Protein AF-A0A0C1ZPU8-F1 (afdb_monomer_lite)

Structure (mmCIF, N/CA/C/O backbone):
data_AF-A0A0C1ZPU8-F1
#
_entry.id   AF-A0A0C1ZPU8-F1
#
loop_
_atom_site.group_PDB
_atom_site.id
_atom_site.type_symbol
_atom_site.label_atom_id
_atom_site.label_alt_id
_atom_site.label_comp_id
_atom_site.label_asym_id
_atom_site.label_entity_id
_atom_site.label_seq_id
_atom_site.pdbx_PDB_ins_code
_atom_site.Cartn_x
_atom_site.Cartn_y
_atom_site.Cartn_z
_atom_site.occupancy
_atom_site.B_iso_or_equiv
_atom_site.auth_seq_id
_atom_site.auth_comp_id
_atom_site.auth_asym_id
_atom_site.auth_atom_id
_atom_site.pdbx_PDB_model_num
ATOM 1 N N . MET A 1 1 ? 29.725 -37.156 -37.853 1.00 44.62 1 MET A N 1
ATOM 2 C CA . MET A 1 1 ? 29.767 -36.742 -36.435 1.00 44.62 1 MET A CA 1
ATOM 3 C C . MET A 1 1 ? 30.181 -35.280 -36.419 1.00 44.62 1 MET A C 1
ATOM 5 O O . MET A 1 1 ? 31.369 -34.995 -36.433 1.00 44.62 1 MET A O 1
ATOM 9 N N . SER A 1 2 ? 29.204 -34.378 -36.545 1.00 50.47 2 SER A N 1
ATOM 10 C CA . SER A 1 2 ? 29.432 -32.929 -36.533 1.00 50.47 2 SER A CA 1
ATOM 11 C C . SER A 1 2 ? 29.390 -32.431 -35.096 1.00 50.47 2 SER A C 1
ATOM 13 O O . SER A 1 2 ? 28.448 -32.740 -34.369 1.00 50.47 2 SER A O 1
ATOM 15 N N . ALA A 1 3 ? 30.429 -31.702 -34.703 1.00 54.06 3 ALA A N 1
ATOM 16 C CA . ALA A 1 3 ? 30.505 -31.011 -33.428 1.00 54.06 3 ALA A CA 1
ATOM 17 C C . ALA A 1 3 ? 29.436 -29.909 -33.382 1.00 54.06 3 ALA A C 1
ATOM 19 O O . ALA A 1 3 ? 29.355 -29.087 -34.292 1.00 54.06 3 ALA A O 1
ATOM 20 N N . LEU A 1 4 ? 28.598 -29.942 -32.347 1.00 58.09 4 LEU A N 1
ATOM 21 C CA . LEU A 1 4 ? 27.653 -28.878 -32.030 1.00 58.09 4 LEU A CA 1
ATOM 22 C C . LEU A 1 4 ? 28.428 -27.702 -31.422 1.00 58.09 4 LEU A C 1
ATOM 24 O O . LEU A 1 4 ? 29.240 -27.887 -30.517 1.00 58.09 4 LEU A O 1
ATOM 28 N N . ASP A 1 5 ? 28.182 -26.518 -31.968 1.00 58.00 5 ASP A N 1
ATOM 29 C CA . ASP A 1 5 ? 28.747 -25.230 -31.571 1.00 58.00 5 ASP A CA 1
ATOM 30 C C . ASP A 1 5 ? 28.213 -24.816 -30.177 1.00 58.00 5 ASP A C 1
ATOM 32 O O . ASP A 1 5 ? 26.994 -24.773 -29.996 1.00 58.00 5 ASP A O 1
ATOM 36 N N . PRO A 1 6 ? 29.064 -24.550 -29.163 1.00 57.34 6 PRO A N 1
ATOM 37 C CA . PRO A 1 6 ? 28.625 -24.260 -27.796 1.00 57.34 6 PRO A CA 1
ATOM 38 C C . PRO A 1 6 ? 28.318 -22.772 -27.545 1.00 57.34 6 PRO A C 1
ATOM 40 O O . PRO A 1 6 ? 28.274 -22.334 -26.396 1.00 57.34 6 PRO A O 1
ATOM 43 N N . SER A 1 7 ? 28.101 -21.969 -28.584 1.00 45.97 7 SER A N 1
ATOM 44 C CA . SER A 1 7 ? 27.822 -20.534 -28.462 1.00 45.97 7 SER A CA 1
ATOM 45 C C . SER A 1 7 ? 26.333 -20.225 -28.228 1.00 45.97 7 SER A C 1
ATOM 47 O O . SER A 1 7 ? 25.719 -19.425 -28.929 1.00 45.97 7 SER A O 1
ATOM 49 N N . TYR A 1 8 ? 25.735 -20.824 -27.192 1.00 51.06 8 TYR A N 1
ATOM 50 C CA . TYR A 1 8 ? 24.439 -20.365 -26.678 1.00 51.06 8 TYR A CA 1
ATOM 51 C C . TYR A 1 8 ? 24.674 -19.113 -25.820 1.00 51.06 8 TYR A C 1
ATOM 53 O O . TYR A 1 8 ? 24.997 -19.188 -24.634 1.00 51.06 8 TYR A O 1
ATOM 61 N N . HIS A 1 9 ? 24.597 -17.944 -26.453 1.00 49.84 9 HIS A N 1
ATOM 62 C CA . HIS A 1 9 ? 24.578 -16.657 -25.765 1.00 49.84 9 HIS A CA 1
ATOM 63 C C . HIS A 1 9 ? 23.200 -16.513 -25.107 1.00 49.84 9 HIS A C 1
ATOM 65 O O . HIS A 1 9 ? 22.205 -16.284 -25.792 1.00 49.84 9 HIS A O 1
ATOM 71 N N . TRP A 1 10 ? 23.118 -16.705 -23.789 1.00 47.91 10 TRP A N 1
ATOM 72 C CA . TRP A 1 10 ? 21.933 -16.283 -23.047 1.00 47.91 10 TRP A CA 1
ATOM 73 C C . TRP A 1 10 ? 21.780 -14.770 -23.245 1.00 47.91 10 TRP A C 1
ATOM 75 O O . TRP A 1 10 ? 22.770 -14.053 -23.059 1.00 47.91 10 TRP A O 1
ATOM 85 N N . PRO A 1 11 ? 20.601 -14.262 -23.652 1.00 45.06 11 PRO A N 1
ATOM 86 C CA . PRO A 1 11 ? 20.366 -12.829 -23.599 1.00 45.06 11 PRO A CA 1
ATOM 87 C C . PRO A 1 11 ? 20.620 -12.367 -22.156 1.00 45.06 11 PRO A C 1
ATOM 89 O O . PRO A 1 11 ? 20.315 -13.121 -21.226 1.00 45.06 11 PRO A O 1
ATOM 92 N N . PRO A 1 12 ? 21.227 -11.185 -21.944 1.00 46.50 12 PRO A N 1
ATOM 93 C CA . PRO A 1 12 ? 21.408 -10.669 -20.598 1.00 46.50 12 PRO A CA 1
ATOM 94 C C . PRO A 1 12 ? 20.033 -10.631 -19.934 1.00 46.50 12 PRO A C 1
ATOM 96 O O . PRO A 1 12 ? 19.110 -10.039 -20.489 1.00 46.50 12 PRO A O 1
ATOM 99 N N . GLU A 1 13 ? 19.891 -11.296 -18.785 1.00 47.56 13 GLU A N 1
ATOM 100 C CA . GLU A 1 13 ? 18.740 -11.103 -17.911 1.00 47.56 13 GLU A CA 1
ATOM 101 C C . GLU A 1 13 ? 18.662 -9.602 -17.636 1.00 47.56 13 GLU A C 1
ATOM 103 O O . GLU A 1 13 ? 19.452 -9.053 -16.862 1.00 47.56 13 GLU A O 1
ATOM 108 N N . THR A 1 14 ? 17.753 -8.910 -18.319 1.00 43.44 14 THR A N 1
ATOM 109 C CA . THR A 1 14 ? 17.373 -7.534 -18.017 1.00 43.44 14 THR A CA 1
ATOM 110 C C . THR A 1 14 ? 16.588 -7.578 -16.720 1.00 43.44 14 THR A C 1
ATOM 112 O O . THR A 1 14 ? 15.369 -7.466 -16.689 1.00 43.44 14 THR A O 1
ATOM 115 N N . ASN A 1 15 ? 17.315 -7.827 -15.636 1.00 47.72 15 ASN A N 1
ATOM 116 C CA . ASN A 1 15 ? 16.839 -7.743 -14.277 1.00 47.72 15 ASN A CA 1
ATOM 117 C C . ASN A 1 15 ? 16.582 -6.254 -14.036 1.00 47.72 15 ASN A C 1
ATOM 119 O O . ASN A 1 15 ? 17.503 -5.503 -13.706 1.00 47.72 15 ASN A O 1
ATOM 123 N N . MET A 1 16 ? 15.354 -5.795 -14.297 1.00 53.81 16 MET A N 1
ATOM 124 C CA . MET A 1 16 ? 14.909 -4.483 -13.844 1.00 53.81 16 MET A CA 1
ATOM 125 C C . MET A 1 16 ? 14.907 -4.528 -12.323 1.00 53.81 16 MET A C 1
ATOM 127 O O . MET A 1 16 ? 13.940 -4.935 -11.681 1.00 53.81 16 MET A O 1
ATOM 131 N N . SER A 1 17 ? 16.055 -4.181 -11.746 1.00 67.62 17 SER A N 1
ATOM 132 C CA . SER A 1 17 ? 16.283 -4.239 -10.317 1.00 67.62 17 SER A CA 1
ATOM 133 C C . SER A 1 17 ? 15.497 -3.097 -9.672 1.00 67.62 17 SER A C 1
ATOM 135 O O . SER A 1 17 ? 15.953 -1.962 -9.526 1.00 67.62 17 SER A O 1
ATOM 137 N N . GLN A 1 18 ? 14.235 -3.381 -9.352 1.00 83.75 18 GLN A N 1
ATOM 138 C CA . GLN A 1 18 ? 13.364 -2.420 -8.695 1.00 83.75 18 GLN A CA 1
ATOM 139 C C . GLN A 1 18 ? 13.998 -2.033 -7.359 1.00 83.75 18 GLN A C 1
ATOM 141 O O . GLN A 1 18 ? 14.361 -2.892 -6.547 1.00 83.75 18 GLN A O 1
ATOM 146 N N . ARG A 1 19 ? 14.185 -0.728 -7.141 1.00 91.06 19 ARG A N 1
ATOM 147 C CA . ARG A 1 19 ? 14.832 -0.216 -5.929 1.00 91.06 19 ARG A CA 1
ATOM 148 C C . ARG A 1 19 ? 13.892 -0.355 -4.736 1.00 91.06 19 ARG A C 1
ATOM 150 O O . ARG A 1 19 ? 12.692 -0.135 -4.812 1.00 91.06 19 ARG A O 1
ATOM 157 N N . CYS A 1 20 ? 14.462 -0.693 -3.589 1.00 92.94 20 CYS A N 1
ATOM 158 C CA . CYS A 1 20 ? 13.758 -0.849 -2.328 1.00 92.94 20 CYS A CA 1
ATOM 159 C C . CYS A 1 20 ? 13.087 0.478 -1.914 1.00 92.94 20 CYS A C 1
ATOM 161 O O . CYS A 1 20 ? 13.803 1.471 -1.735 1.00 92.94 20 CYS A O 1
ATOM 163 N N . PRO A 1 21 ? 11.768 0.491 -1.634 1.00 91.06 21 PRO A N 1
ATOM 164 C CA . PRO A 1 21 ? 11.017 1.718 -1.334 1.00 91.06 21 PRO A CA 1
ATOM 165 C C . PRO A 1 21 ? 11.396 2.381 -0.006 1.00 91.06 21 PRO A C 1
ATOM 167 O O . PRO A 1 21 ? 11.057 3.538 0.244 1.00 91.06 21 PRO A O 1
ATOM 170 N N . TYR A 1 22 ? 12.112 1.654 0.853 1.00 93.62 22 TYR A N 1
ATOM 171 C CA . TYR A 1 22 ? 12.500 2.127 2.178 1.00 93.62 22 TYR A CA 1
ATOM 172 C C . TYR A 1 22 ? 13.884 2.772 2.228 1.00 93.62 22 TYR A C 1
ATOM 174 O O . TYR A 1 22 ? 14.097 3.677 3.029 1.00 93.62 22 TYR A O 1
ATOM 182 N N . CYS A 1 23 ? 14.855 2.240 1.477 1.00 94.44 23 CYS A N 1
ATOM 183 C CA . CYS A 1 23 ? 16.237 2.729 1.531 1.00 94.44 23 CYS A CA 1
ATOM 184 C C . CYS A 1 23 ? 16.745 3.303 0.221 1.00 94.44 23 CYS A C 1
ATOM 186 O O . CYS A 1 23 ? 17.785 3.938 0.256 1.00 94.44 23 CYS A O 1
ATOM 188 N N . HIS A 1 24 ? 16.088 3.037 -0.909 1.00 91.75 24 HIS A N 1
ATOM 189 C CA . HIS A 1 24 ? 16.489 3.488 -2.247 1.00 91.75 24 HIS A CA 1
ATOM 190 C C . HIS A 1 24 ? 17.871 2.986 -2.741 1.00 91.75 24 HIS A C 1
ATOM 192 O O . HIS A 1 24 ? 18.156 3.073 -3.926 1.00 91.75 24 HIS A O 1
ATOM 198 N N . ASP A 1 25 ? 18.681 2.367 -1.873 1.00 92.94 25 ASP A N 1
ATOM 199 C CA . ASP A 1 25 ? 20.049 1.914 -2.183 1.00 92.94 25 ASP A CA 1
ATOM 200 C C . ASP A 1 25 ? 20.173 0.471 -2.701 1.00 92.94 25 ASP A C 1
ATOM 202 O O . ASP A 1 25 ? 21.190 0.093 -3.278 1.00 92.94 25 ASP A O 1
ATOM 206 N N . ARG A 1 26 ? 19.197 -0.388 -2.399 1.00 93.44 26 ARG A N 1
ATOM 207 C CA . ARG A 1 26 ? 19.245 -1.837 -2.665 1.00 93.44 26 ARG A CA 1
ATOM 208 C C . ARG A 1 26 ? 18.043 -2.261 -3.466 1.00 93.44 26 ARG A C 1
ATOM 210 O O . ARG A 1 26 ? 17.016 -1.600 -3.375 1.00 93.44 26 ARG A O 1
ATOM 217 N N . ASP A 1 27 ? 18.142 -3.391 -4.137 1.00 93.56 27 ASP A N 1
ATOM 218 C CA . ASP A 1 27 ? 17.019 -3.942 -4.881 1.00 93.56 27 ASP A CA 1
ATOM 219 C C . ASP A 1 27 ? 16.008 -4.614 -3.940 1.00 93.56 27 ASP A C 1
ATOM 221 O O . ASP A 1 27 ? 16.286 -4.893 -2.762 1.00 93.56 27 ASP A O 1
ATOM 225 N N . ILE A 1 28 ? 14.792 -4.805 -4.435 1.00 92.69 28 ILE A N 1
ATOM 226 C CA . ILE A 1 28 ? 13.748 -5.544 -3.733 1.00 92.69 28 ILE A CA 1
ATOM 227 C C . ILE A 1 28 ? 14.120 -7.024 -3.753 1.00 92.69 28 ILE A C 1
ATOM 229 O O . ILE A 1 28 ? 14.297 -7.623 -4.804 1.00 92.69 28 ILE A O 1
ATOM 233 N N . GLU A 1 29 ? 14.233 -7.620 -2.569 1.00 95.12 29 GLU A N 1
ATOM 234 C CA . GLU A 1 29 ? 14.687 -9.008 -2.420 1.00 95.12 29 GLU A CA 1
ATOM 235 C C . GLU A 1 29 ? 13.586 -9.916 -1.868 1.00 95.12 29 GLU A C 1
ATOM 237 O O . GLU A 1 29 ? 13.707 -11.140 -1.908 1.00 95.12 29 GLU A O 1
ATOM 242 N N . THR A 1 30 ? 12.571 -9.347 -1.217 1.00 96.06 30 THR A N 1
ATOM 243 C CA . THR A 1 30 ? 11.621 -10.127 -0.427 1.00 96.06 30 THR A CA 1
ATOM 244 C C . THR A 1 30 ? 10.298 -9.409 -0.226 1.00 96.06 30 THR A C 1
ATOM 246 O O . THR A 1 30 ? 10.221 -8.176 -0.204 1.00 96.06 30 THR A O 1
ATOM 249 N N . VAL A 1 31 ? 9.276 -10.225 0.005 1.00 95.50 31 VAL A N 1
ATOM 250 C CA . VAL A 1 31 ? 7.959 -9.820 0.470 1.00 95.50 31 VAL A CA 1
ATOM 251 C C . VAL A 1 31 ? 7.656 -10.555 1.772 1.00 95.50 31 VAL A C 1
ATOM 253 O O . VAL A 1 31 ? 7.955 -11.741 1.938 1.00 95.50 31 VAL A O 1
ATOM 256 N N . ALA A 1 32 ? 7.063 -9.855 2.732 1.00 95.56 32 ALA A N 1
ATOM 257 C CA . ALA A 1 32 ? 6.636 -10.460 3.983 1.00 95.56 32 ALA A CA 1
ATOM 258 C C . ALA A 1 32 ? 5.284 -9.915 4.423 1.00 95.56 32 ALA A C 1
ATOM 260 O O . ALA A 1 32 ? 5.105 -8.707 4.532 1.00 95.56 32 ALA A O 1
ATOM 261 N N . THR A 1 33 ? 4.370 -10.823 4.750 1.00 94.06 33 THR A N 1
ATOM 262 C CA . THR A 1 33 ? 3.072 -10.492 5.337 1.00 94.06 33 THR A CA 1
ATOM 263 C C . THR A 1 33 ? 3.106 -10.770 6.833 1.00 94.06 33 THR A C 1
ATOM 265 O O . THR A 1 33 ? 3.535 -11.846 7.254 1.00 94.06 33 THR A O 1
ATOM 268 N N . ILE A 1 34 ? 2.672 -9.804 7.639 1.00 93.88 34 ILE A N 1
ATOM 269 C CA . ILE A 1 34 ? 2.591 -9.917 9.096 1.00 93.88 34 ILE A CA 1
ATOM 270 C C . ILE A 1 34 ? 1.150 -9.649 9.538 1.00 93.88 34 ILE A C 1
ATOM 272 O O . ILE A 1 34 ? 0.611 -8.590 9.211 1.00 93.88 34 ILE A O 1
ATOM 276 N N . PRO A 1 35 ? 0.514 -10.573 10.277 1.00 92.94 35 PRO A N 1
ATOM 277 C CA . PRO A 1 35 ? -0.774 -10.307 10.896 1.00 92.94 35 PRO A CA 1
ATOM 278 C C . PRO A 1 35 ? -0.613 -9.349 12.081 1.00 92.94 35 PRO A C 1
ATOM 280 O O . PRO A 1 35 ? 0.395 -9.389 12.791 1.00 92.94 35 PRO A O 1
ATOM 283 N N . TYR A 1 36 ? -1.621 -8.518 12.318 1.00 90.06 36 TYR A N 1
ATOM 284 C CA . TYR A 1 36 ? -1.688 -7.636 13.477 1.00 90.06 36 TYR A CA 1
ATOM 285 C C . TYR A 1 36 ? -3.085 -7.641 14.101 1.00 90.06 36 TYR A C 1
ATOM 287 O O . TYR A 1 36 ? -4.096 -7.855 13.427 1.00 90.06 36 TYR A O 1
ATOM 295 N N . VAL A 1 37 ? -3.133 -7.348 15.401 1.00 88.81 37 VAL A N 1
ATOM 296 C CA . VAL A 1 37 ? -4.367 -7.018 16.118 1.00 88.81 37 VAL A CA 1
ATOM 297 C C . VAL A 1 37 ? -4.185 -5.659 16.772 1.00 88.81 37 VAL A C 1
ATOM 299 O O . VAL A 1 37 ? -3.203 -5.414 17.469 1.00 88.81 37 VAL A O 1
ATOM 302 N N . ARG A 1 38 ? -5.153 -4.769 16.574 1.00 85.31 38 ARG A N 1
ATOM 303 C CA . ARG A 1 38 ? -5.214 -3.478 17.262 1.00 85.31 38 ARG A CA 1
ATOM 304 C C . ARG A 1 38 ? -6.491 -3.427 18.089 1.00 85.31 38 ARG A C 1
ATOM 306 O O . ARG A 1 38 ? -7.574 -3.186 17.564 1.00 85.31 38 ARG A O 1
ATOM 313 N N . GLY A 1 39 ? -6.369 -3.694 19.388 1.00 75.25 39 GLY A N 1
ATOM 314 C CA . GLY A 1 39 ? -7.460 -3.525 20.345 1.00 75.25 39 GLY A CA 1
ATOM 315 C C . GLY A 1 39 ? -7.682 -2.055 20.711 1.00 75.25 39 GLY A C 1
ATOM 316 O O . GLY A 1 39 ? -6.777 -1.385 21.207 1.00 75.25 39 GLY A O 1
ATOM 317 N N . ARG A 1 40 ? -8.906 -1.574 20.508 1.00 76.94 40 ARG A N 1
ATOM 318 C CA . ARG A 1 40 ? -9.500 -0.409 21.178 1.00 76.94 40 ARG A CA 1
ATOM 319 C C . ARG A 1 40 ? -10.353 -0.919 22.353 1.00 76.94 40 ARG A C 1
ATOM 321 O O . ARG A 1 40 ? -10.693 -2.096 22.409 1.00 76.94 40 ARG A O 1
ATOM 328 N N . VAL A 1 41 ? -10.714 -0.048 23.296 1.00 72.81 41 VAL A N 1
ATOM 329 C CA . VAL A 1 41 ? -11.416 -0.433 24.546 1.00 72.81 41 VAL A CA 1
ATOM 330 C C . VAL A 1 41 ? -12.707 -1.239 24.299 1.00 72.81 41 VAL A C 1
ATOM 332 O O . VAL A 1 41 ? -13.049 -2.106 25.095 1.00 72.81 41 VAL A O 1
ATOM 335 N N . VAL A 1 42 ? -13.406 -0.990 23.184 1.00 75.50 42 VAL A N 1
ATOM 336 C CA . VAL A 1 42 ? -14.712 -1.612 22.864 1.00 75.50 42 VAL A CA 1
ATOM 337 C C . VAL A 1 42 ? -14.681 -2.462 21.583 1.00 75.50 42 VAL A C 1
ATOM 339 O O . VAL A 1 42 ? -15.572 -3.270 21.348 1.00 75.50 42 VAL A O 1
ATOM 342 N N . ALA A 1 43 ? -13.646 -2.329 20.754 1.00 81.88 43 ALA A N 1
ATOM 343 C CA . ALA A 1 43 ? -13.555 -2.992 19.455 1.00 81.88 43 ALA A CA 1
ATOM 344 C C . ALA A 1 43 ? -12.122 -3.443 19.186 1.00 81.88 43 ALA A C 1
ATOM 346 O O . ALA A 1 43 ? -11.179 -2.878 19.725 1.00 81.88 43 ALA A O 1
ATOM 347 N N . HIS A 1 44 ? -11.932 -4.439 18.332 1.00 83.62 44 HIS A N 1
ATOM 348 C CA . HIS A 1 44 ? -10.604 -4.839 17.883 1.00 83.62 44 HIS A CA 1
ATOM 349 C C . HIS A 1 44 ? -10.595 -4.933 16.364 1.00 83.62 44 HIS A C 1
ATOM 351 O O . HIS A 1 44 ? -11.586 -5.341 15.763 1.00 83.62 44 HIS A O 1
ATOM 357 N N . THR A 1 45 ? -9.471 -4.564 15.761 1.00 84.44 45 THR A N 1
ATOM 358 C CA . THR A 1 45 ? -9.241 -4.731 14.326 1.00 84.44 45 THR A CA 1
ATOM 359 C C . THR A 1 45 ? -8.213 -5.833 14.134 1.00 84.44 45 THR A C 1
ATOM 361 O O . THR A 1 45 ? -7.125 -5.764 14.711 1.00 84.44 45 THR A O 1
ATOM 364 N N . LEU A 1 46 ? -8.565 -6.848 13.346 1.00 88.69 46 LEU A N 1
ATOM 365 C CA . LEU A 1 46 ? -7.646 -7.873 12.859 1.00 88.69 46 LEU A CA 1
ATOM 366 C C . LEU A 1 46 ? -7.265 -7.521 11.429 1.00 88.69 46 LEU A C 1
ATOM 368 O O . LEU A 1 46 ? -8.145 -7.278 10.608 1.00 88.69 46 LEU A O 1
ATOM 372 N N . GLY A 1 47 ? -5.973 -7.516 11.129 1.00 88.31 47 GLY A N 1
ATOM 373 C CA . GLY A 1 47 ? -5.499 -7.196 9.792 1.00 88.31 47 GLY A CA 1
ATOM 374 C C . GLY A 1 47 ? -4.209 -7.913 9.447 1.00 88.31 47 GLY A C 1
ATOM 375 O O . GLY A 1 47 ? -3.606 -8.612 10.265 1.00 88.31 47 GLY A O 1
ATOM 376 N N . VAL A 1 48 ? -3.797 -7.743 8.200 1.00 91.06 48 VAL A N 1
ATOM 377 C CA . VAL A 1 48 ? -2.504 -8.194 7.697 1.00 91.06 48 VAL A CA 1
ATOM 378 C C . VAL A 1 48 ? -1.834 -7.026 7.004 1.00 91.06 48 VAL A C 1
ATOM 380 O O . VAL A 1 48 ? -2.492 -6.239 6.334 1.00 91.06 48 VAL A O 1
ATOM 383 N N . ARG A 1 49 ? -0.523 -6.906 7.183 1.00 90.25 49 ARG A N 1
ATOM 384 C CA . ARG A 1 49 ? 0.284 -5.900 6.504 1.00 90.25 49 ARG A CA 1
ATOM 385 C C . ARG A 1 49 ? 1.352 -6.588 5.679 1.00 90.25 49 ARG A C 1
ATOM 387 O O . ARG A 1 49 ? 2.105 -7.406 6.215 1.00 90.25 49 ARG A O 1
ATOM 394 N N . 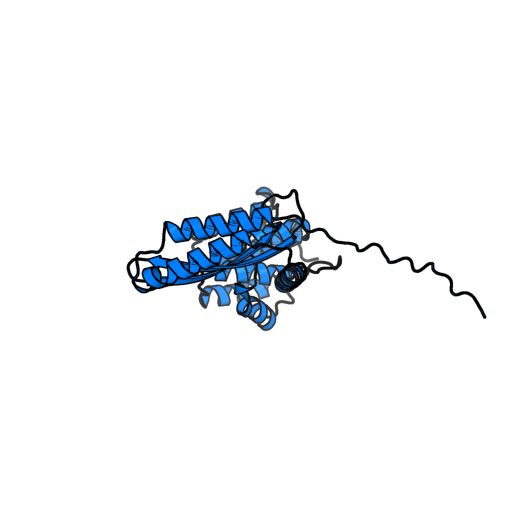LYS A 1 50 ? 1.406 -6.268 4.391 1.00 92.94 50 LYS A N 1
ATOM 395 C CA . LYS A 1 50 ? 2.402 -6.786 3.456 1.00 92.94 50 LYS A CA 1
ATOM 396 C C . LYS A 1 50 ? 3.494 -5.739 3.261 1.00 92.94 50 LYS A C 1
ATOM 398 O O . LYS A 1 50 ? 3.211 -4.572 3.032 1.00 92.94 50 LYS A O 1
ATOM 403 N N . PHE A 1 51 ? 4.742 -6.165 3.395 1.00 94.06 51 PHE A N 1
ATOM 404 C CA . PHE A 1 51 ? 5.932 -5.343 3.204 1.00 94.06 51 PHE A CA 1
ATOM 405 C C . PHE A 1 51 ? 6.714 -5.872 2.008 1.00 94.06 51 PHE A C 1
ATOM 407 O O . PHE A 1 51 ? 6.892 -7.087 1.891 1.00 94.06 51 PHE A O 1
ATOM 414 N N . MET A 1 52 ? 7.235 -4.977 1.173 1.00 94.75 52 MET A N 1
ATOM 415 C CA . MET A 1 52 ? 8.045 -5.319 0.003 1.00 94.75 52 MET A CA 1
ATOM 416 C C . MET A 1 52 ? 9.308 -4.456 -0.025 1.00 94.75 52 MET A C 1
ATOM 418 O O . MET A 1 52 ? 9.237 -3.233 0.033 1.00 94.75 52 MET A O 1
ATOM 422 N N . GLY A 1 53 ? 10.485 -5.078 -0.092 1.00 95.06 53 GLY A N 1
ATOM 423 C CA . GLY A 1 53 ? 11.750 -4.343 -0.142 1.00 95.06 53 GLY A CA 1
ATOM 424 C C . GLY A 1 53 ? 12.982 -5.227 0.012 1.00 95.06 53 GLY A C 1
ATOM 425 O O . GLY A 1 53 ? 12.922 -6.450 -0.104 1.00 95.06 53 GLY A O 1
ATOM 426 N N . CYS A 1 54 ? 14.131 -4.618 0.305 1.00 96.69 54 CYS A N 1
ATOM 427 C CA . CYS A 1 54 ? 15.331 -5.378 0.652 1.00 96.69 54 CYS A CA 1
ATOM 428 C C . CYS A 1 54 ? 15.168 -6.039 2.032 1.00 96.69 54 CYS A C 1
ATOM 430 O O . CYS A 1 54 ? 14.482 -5.510 2.919 1.00 96.69 54 CYS A O 1
ATOM 432 N N . ARG A 1 55 ? 15.856 -7.164 2.276 1.00 97.25 55 ARG A N 1
ATOM 433 C CA . ARG A 1 55 ? 15.691 -7.941 3.524 1.00 97.25 55 ARG A CA 1
ATOM 434 C C . ARG A 1 55 ? 15.904 -7.120 4.796 1.00 97.25 55 ARG A C 1
ATOM 436 O O . ARG A 1 55 ? 15.200 -7.318 5.784 1.00 97.25 55 ARG A O 1
ATOM 443 N N . ARG A 1 56 ? 16.868 -6.190 4.790 1.00 97.75 56 ARG A N 1
ATOM 444 C CA . ARG A 1 56 ? 17.172 -5.339 5.955 1.00 97.75 56 ARG A CA 1
ATOM 445 C C . ARG A 1 56 ? 16.014 -4.398 6.282 1.00 97.75 56 ARG A C 1
ATOM 447 O O . ARG A 1 56 ? 15.674 -4.251 7.456 1.00 97.75 56 ARG A O 1
ATOM 454 N N . CYS A 1 57 ? 15.434 -3.762 5.268 1.00 97.50 57 CYS A N 1
ATOM 455 C CA . CYS A 1 57 ? 14.346 -2.812 5.462 1.00 97.50 57 CYS A CA 1
ATOM 456 C C . CYS A 1 57 ? 13.042 -3.517 5.817 1.00 97.50 57 CYS A C 1
ATOM 458 O O . CYS A 1 57 ? 12.408 -3.113 6.786 1.00 97.50 57 CYS A O 1
ATOM 460 N N . VAL A 1 58 ? 12.717 -4.624 5.143 1.00 96.62 58 VAL A N 1
ATOM 461 C CA . VAL A 1 58 ? 11.546 -5.445 5.488 1.00 96.62 58 VAL A CA 1
ATOM 462 C C . VAL A 1 58 ? 11.653 -5.955 6.925 1.00 96.62 58 VAL A C 1
ATOM 464 O O . VAL A 1 58 ? 10.727 -5.774 7.706 1.00 96.62 58 VAL A O 1
ATOM 467 N N . ARG A 1 59 ? 12.815 -6.472 7.351 1.00 97.81 59 ARG A N 1
ATOM 468 C CA . ARG A 1 59 ? 13.047 -6.845 8.759 1.00 97.81 59 ARG A CA 1
ATOM 469 C C . ARG A 1 59 ? 12.798 -5.680 9.723 1.00 97.81 59 ARG A C 1
ATOM 471 O O . ARG A 1 59 ? 12.165 -5.867 10.759 1.00 97.81 59 ARG A O 1
ATOM 478 N N . ARG A 1 60 ? 13.303 -4.483 9.407 1.00 97.31 60 ARG A N 1
ATOM 479 C CA . ARG A 1 60 ? 13.110 -3.288 10.245 1.00 97.31 60 ARG A CA 1
ATOM 480 C C . ARG A 1 60 ? 11.637 -2.874 10.307 1.00 97.31 60 ARG A C 1
ATOM 482 O O . ARG A 1 60 ? 11.175 -2.515 11.385 1.00 97.31 60 ARG A O 1
ATOM 489 N N . ALA A 1 61 ? 10.919 -2.945 9.189 1.00 95.31 61 ALA A N 1
ATOM 490 C CA . ALA A 1 61 ? 9.491 -2.652 9.113 1.00 95.31 61 ALA A CA 1
ATOM 491 C C . ALA A 1 61 ? 8.667 -3.647 9.946 1.00 95.31 61 ALA A C 1
ATOM 493 O O . ALA A 1 61 ? 7.857 -3.223 10.767 1.00 95.31 61 ALA A O 1
ATOM 494 N N . ILE A 1 62 ? 8.967 -4.948 9.844 1.00 96.19 62 ILE A N 1
ATOM 495 C CA . ILE A 1 62 ? 8.352 -5.991 10.677 1.00 96.19 62 ILE A CA 1
ATOM 496 C C . ILE A 1 62 ? 8.565 -5.686 12.163 1.00 96.19 62 ILE A C 1
ATOM 498 O O . ILE A 1 62 ? 7.602 -5.655 12.924 1.00 96.19 62 ILE A O 1
ATOM 502 N N . TYR A 1 63 ? 9.800 -5.408 12.595 1.00 97.25 63 TYR A N 1
ATOM 503 C CA . TYR A 1 63 ? 10.059 -5.100 14.005 1.00 97.25 63 TYR A CA 1
ATOM 504 C C . TYR A 1 63 ? 9.415 -3.795 14.472 1.00 97.25 63 TYR A C 1
ATOM 506 O O . TYR A 1 63 ? 9.031 -3.700 15.636 1.00 97.25 63 TYR A O 1
ATOM 514 N N . LYS A 1 64 ? 9.258 -2.805 13.585 1.00 95.44 64 LYS A N 1
ATOM 515 C CA . LYS A 1 64 ? 8.495 -1.592 13.889 1.00 95.44 64 LYS A CA 1
ATOM 516 C C . LYS A 1 64 ? 7.033 -1.940 14.175 1.00 95.44 64 LYS A C 1
ATOM 518 O O . LYS A 1 64 ? 6.512 -1.496 15.191 1.00 95.44 64 LYS A O 1
ATOM 523 N N . GLU A 1 65 ? 6.402 -2.768 13.345 1.00 93.75 65 GLU A N 1
ATOM 524 C CA . GLU A 1 65 ? 5.003 -3.176 13.541 1.00 93.75 65 GLU A CA 1
ATOM 525 C C . GLU A 1 65 ? 4.822 -4.054 14.790 1.00 93.75 65 GLU A C 1
ATOM 527 O O . GLU A 1 65 ? 3.882 -3.857 15.560 1.00 93.75 65 GLU A O 1
ATOM 532 N N . VAL A 1 66 ? 5.762 -4.969 15.049 1.00 94.25 66 VAL A N 1
ATOM 533 C CA . VAL A 1 66 ? 5.808 -5.767 16.287 1.00 94.25 66 VAL A CA 1
ATOM 534 C C . VAL A 1 66 ? 5.948 -4.857 17.507 1.00 94.25 66 VAL A C 1
ATOM 536 O O . VAL A 1 66 ? 5.237 -5.044 18.491 1.00 94.25 66 VAL A O 1
ATOM 539 N N . GLY A 1 67 ? 6.825 -3.852 17.446 1.00 94.12 67 GLY A N 1
ATOM 540 C CA . GLY A 1 67 ? 6.992 -2.859 18.505 1.00 94.12 67 GLY A CA 1
ATOM 541 C C . GLY A 1 67 ? 5.717 -2.053 18.751 1.00 94.12 67 GLY A C 1
ATOM 542 O O . GLY A 1 67 ? 5.287 -1.938 19.896 1.00 94.12 67 GLY A O 1
ATOM 543 N N . VAL A 1 68 ? 5.061 -1.570 17.689 1.00 91.62 68 VAL A N 1
ATOM 544 C CA . VAL A 1 68 ? 3.771 -0.864 17.788 1.00 91.62 68 VAL A CA 1
ATOM 545 C C . VAL A 1 68 ? 2.709 -1.759 18.426 1.00 91.62 68 VAL A C 1
ATOM 547 O O . VAL A 1 68 ? 2.074 -1.337 19.386 1.00 91.62 68 VAL A O 1
ATOM 550 N N . SER A 1 69 ? 2.573 -3.005 17.969 1.00 90.06 69 SER A N 1
ATOM 551 C CA . SER A 1 69 ? 1.610 -3.979 18.513 1.00 90.06 69 SER A CA 1
ATOM 552 C C . SER A 1 69 ? 1.917 -4.378 19.962 1.00 90.06 69 SER A C 1
ATOM 554 O O . SER A 1 69 ? 1.026 -4.757 20.719 1.00 90.06 69 SER A O 1
ATOM 556 N N . SER A 1 70 ? 3.186 -4.289 20.372 1.00 90.62 70 SER A N 1
ATOM 557 C CA . SER A 1 70 ? 3.607 -4.554 21.751 1.00 90.62 70 SER A CA 1
ATOM 558 C C . SER A 1 70 ? 3.256 -3.404 22.692 1.00 90.62 70 SER A C 1
ATOM 560 O O . SER A 1 70 ? 3.031 -3.644 23.874 1.00 90.62 70 SER A O 1
ATOM 562 N N . LEU A 1 71 ? 3.186 -2.169 22.189 1.00 90.38 71 LEU A N 1
ATOM 563 C CA . LEU A 1 71 ? 2.843 -0.981 22.977 1.00 90.38 71 LEU A CA 1
ATOM 564 C C . LEU A 1 71 ? 1.340 -0.688 22.965 1.00 90.38 71 LEU A C 1
ATOM 566 O O . LEU A 1 71 ? 0.773 -0.283 23.977 1.00 90.38 71 LEU A O 1
ATOM 570 N N . ILE A 1 72 ? 0.696 -0.881 21.816 1.00 83.38 72 ILE A N 1
ATOM 571 C CA . ILE A 1 72 ? -0.680 -0.473 21.542 1.00 83.38 72 ILE A CA 1
ATOM 572 C C . ILE A 1 72 ? -1.474 -1.709 21.127 1.00 83.38 72 ILE A C 1
ATOM 574 O O . ILE A 1 72 ? -1.019 -2.509 20.318 1.00 83.38 72 ILE A O 1
ATOM 578 N N . GLY A 1 73 ? -2.693 -1.843 21.651 1.00 77.00 73 GLY A N 1
ATOM 579 C CA . GLY A 1 73 ? -3.635 -2.866 21.198 1.00 77.00 73 GLY A CA 1
ATOM 580 C C . GLY A 1 73 ? -4.069 -3.870 22.258 1.00 77.00 73 GLY A C 1
ATOM 581 O O . GLY A 1 73 ? -4.870 -4.732 21.942 1.00 77.00 73 GLY A O 1
ATOM 582 N N . TRP A 1 74 ? -3.615 -3.754 23.505 1.00 88.81 74 TRP A N 1
ATOM 583 C CA . TRP A 1 74 ? -3.949 -4.693 24.588 1.00 88.81 74 TRP A CA 1
ATOM 584 C C . TRP A 1 74 ? -5.316 -4.454 25.246 1.00 88.81 74 TRP A C 1
ATOM 586 O O . TRP A 1 74 ? -5.712 -5.192 26.140 1.00 88.81 74 TRP A O 1
ATOM 596 N N . PHE A 1 75 ? -6.051 -3.424 24.827 1.00 87.44 75 PHE A N 1
ATOM 597 C CA . PHE A 1 75 ? -7.241 -2.932 25.532 1.00 87.44 75 PHE A CA 1
ATOM 598 C C . PHE A 1 75 ? -8.520 -3.763 25.317 1.00 87.44 75 PHE A C 1
ATOM 600 O O . PHE A 1 75 ? -9.597 -3.332 25.712 1.00 87.44 75 PHE A O 1
ATOM 607 N N . SER A 1 76 ? -8.423 -4.945 24.706 1.00 87.94 76 SER A N 1
ATOM 608 C CA . SER A 1 76 ? -9.546 -5.858 24.466 1.00 87.94 76 SER A CA 1
ATOM 609 C C . SER A 1 76 ? -9.175 -7.277 24.895 1.00 87.94 76 SER A C 1
ATOM 611 O O . SER A 1 76 ? -8.044 -7.705 24.668 1.00 87.94 76 SER A O 1
ATOM 613 N N . VAL A 1 77 ? -10.129 -8.031 25.457 1.00 88.12 77 VAL A N 1
ATOM 614 C CA . VAL A 1 77 ? -9.925 -9.429 25.894 1.00 88.12 77 VAL A CA 1
ATOM 615 C C . VAL A 1 77 ? -9.369 -10.290 24.758 1.00 88.12 77 VAL A C 1
ATOM 617 O O . VAL A 1 77 ? -8.395 -11.015 24.950 1.00 88.12 77 VAL A O 1
ATOM 620 N N . THR A 1 78 ? -9.930 -10.157 23.553 1.00 87.62 78 THR A N 1
ATOM 621 C CA . THR A 1 78 ? -9.450 -10.873 22.363 1.00 87.62 78 THR A CA 1
ATOM 622 C C . THR A 1 78 ? -8.002 -10.511 22.042 1.00 87.62 78 THR A C 1
ATOM 624 O O . THR A 1 78 ? -7.190 -11.384 21.746 1.00 87.62 78 THR A O 1
ATOM 627 N N . ALA A 1 79 ? -7.648 -9.230 22.142 1.00 89.00 79 ALA A N 1
ATOM 628 C CA . ALA A 1 79 ? -6.302 -8.771 21.832 1.00 89.00 79 ALA A CA 1
ATOM 629 C C . ALA A 1 79 ? -5.269 -9.207 22.883 1.00 89.00 79 ALA A C 1
ATOM 631 O O . ALA A 1 79 ? -4.154 -9.547 22.512 1.00 89.00 79 ALA A O 1
ATOM 632 N N . VAL A 1 80 ? -5.636 -9.309 24.166 1.00 90.81 80 VAL A N 1
ATOM 633 C CA . VAL A 1 80 ? -4.753 -9.868 25.212 1.00 90.81 80 VAL A CA 1
ATOM 634 C C . VAL A 1 80 ? -4.344 -11.310 24.896 1.00 90.81 80 VAL A C 1
ATOM 636 O O . VAL A 1 80 ? -3.213 -11.700 25.176 1.00 90.81 80 VAL A O 1
ATOM 639 N N . VAL A 1 81 ? -5.235 -12.090 24.278 1.00 92.56 81 VAL A N 1
ATOM 640 C CA . VAL A 1 81 ? -4.957 -13.479 23.882 1.00 92.56 81 VAL A CA 1
ATOM 641 C C . VAL A 1 81 ? -4.190 -13.552 22.559 1.00 92.56 81 VAL A C 1
ATOM 643 O O . VAL A 1 81 ? -3.237 -14.322 22.441 1.00 92.56 81 VAL A O 1
ATOM 646 N N . LEU A 1 82 ? -4.581 -12.762 21.555 1.00 93.69 82 LEU A N 1
ATOM 647 C CA . LEU A 1 82 ? -4.001 -12.844 20.212 1.00 93.69 82 LEU A CA 1
ATOM 648 C C . LEU A 1 82 ? -2.662 -12.102 20.069 1.00 93.69 82 LEU A C 1
ATOM 650 O O . LEU A 1 82 ? -1.787 -12.590 19.349 1.00 93.69 82 LEU A O 1
ATOM 654 N N . ASN A 1 83 ? -2.466 -10.969 20.755 1.00 93.44 83 ASN A N 1
ATOM 655 C CA . ASN A 1 83 ? -1.248 -10.158 20.639 1.00 93.44 83 ASN A CA 1
ATOM 656 C C . ASN A 1 83 ? 0.021 -10.955 20.943 1.00 93.44 83 ASN A C 1
ATOM 658 O O . ASN A 1 83 ? 0.925 -10.896 20.113 1.00 93.44 83 ASN A O 1
ATOM 662 N N . PRO A 1 84 ? 0.126 -11.734 22.040 1.00 94.94 84 PRO A N 1
ATOM 663 C CA . PRO A 1 84 ? 1.321 -12.532 22.302 1.00 94.94 84 PRO A CA 1
ATOM 664 C C . PRO A 1 84 ? 1.676 -13.452 21.131 1.00 94.94 84 PRO A C 1
ATOM 666 O O . PRO A 1 84 ? 2.824 -13.471 20.696 1.00 94.94 84 PRO A O 1
ATOM 669 N N . MET A 1 85 ? 0.686 -14.145 20.557 1.00 95.38 85 MET A N 1
ATOM 670 C CA . MET A 1 85 ? 0.908 -15.042 19.421 1.00 95.38 85 MET A CA 1
ATOM 671 C C . MET A 1 85 ? 1.377 -14.283 18.176 1.00 95.38 85 MET A C 1
ATOM 673 O O . MET A 1 85 ? 2.351 -14.692 17.543 1.00 95.38 85 MET A O 1
ATOM 677 N N . MET A 1 86 ? 0.735 -13.161 17.836 1.00 94.69 86 MET A N 1
ATOM 678 C CA . MET A 1 86 ? 1.101 -12.368 16.656 1.00 94.69 86 MET A CA 1
ATOM 679 C C . MET A 1 86 ? 2.442 -11.643 16.817 1.00 94.69 86 MET A C 1
ATOM 681 O O . MET A 1 86 ? 3.237 -11.618 15.880 1.00 94.69 86 MET A O 1
ATOM 685 N N . ILE A 1 87 ? 2.737 -11.113 18.005 1.00 94.81 87 ILE A N 1
ATOM 686 C CA . ILE A 1 87 ? 4.020 -10.484 18.348 1.00 94.81 87 ILE A CA 1
ATOM 687 C C . ILE A 1 87 ? 5.142 -11.517 18.254 1.00 94.81 87 ILE A C 1
ATOM 689 O O . ILE A 1 87 ? 6.159 -11.251 17.613 1.00 94.81 87 ILE A O 1
ATOM 693 N N . THR A 1 88 ? 4.963 -12.710 18.832 1.00 96.38 88 THR A N 1
ATOM 694 C CA . THR A 1 88 ? 5.948 -13.794 18.723 1.00 96.38 88 THR A CA 1
ATOM 695 C C . THR A 1 88 ? 6.128 -14.224 17.271 1.00 96.38 88 THR A C 1
ATOM 697 O O . THR A 1 88 ? 7.266 -14.320 16.810 1.00 96.38 88 THR A O 1
ATOM 700 N N . TYR A 1 89 ? 5.036 -14.416 16.526 1.00 96.50 89 TYR A N 1
ATOM 701 C CA . TYR A 1 89 ? 5.098 -14.732 15.100 1.00 96.50 89 TYR A CA 1
ATOM 702 C C . TYR A 1 89 ? 5.886 -13.671 14.324 1.00 96.50 89 TYR A C 1
ATOM 704 O O . TYR A 1 89 ? 6.828 -14.011 13.611 1.00 96.50 89 TYR A O 1
ATOM 712 N N . GLY A 1 90 ? 5.560 -12.388 14.498 1.00 95.31 90 GLY A N 1
ATOM 713 C CA . GLY A 1 90 ? 6.235 -11.283 13.826 1.00 95.31 90 GLY A CA 1
ATOM 714 C C . GLY A 1 90 ? 7.712 -11.173 14.209 1.00 95.31 90 GLY A C 1
ATOM 715 O O . GLY A 1 90 ? 8.557 -10.975 13.338 1.00 95.31 90 GLY A O 1
ATOM 716 N N . ALA A 1 91 ? 8.056 -11.381 15.483 1.00 96.69 91 ALA A N 1
ATOM 717 C CA . ALA A 1 91 ? 9.438 -11.356 15.954 1.00 96.69 91 ALA A CA 1
ATOM 718 C C . ALA A 1 91 ? 10.281 -12.489 15.341 1.00 96.69 91 ALA A C 1
ATOM 720 O O . ALA A 1 91 ? 11.392 -12.246 14.856 1.00 96.69 91 ALA A O 1
ATOM 721 N N . VAL A 1 92 ? 9.733 -13.709 15.311 1.00 97.31 92 VAL A N 1
ATOM 722 C CA . VAL A 1 92 ? 10.355 -14.879 14.674 1.00 97.31 92 VAL A CA 1
ATOM 723 C C . VAL A 1 92 ? 10.460 -14.662 13.167 1.00 97.31 92 VAL A C 1
ATOM 725 O O . VAL A 1 92 ? 11.532 -14.838 12.587 1.00 97.31 92 VAL A O 1
ATOM 728 N N . ARG A 1 93 ? 9.386 -14.207 12.515 1.00 95.25 93 ARG A N 1
ATOM 729 C CA . ARG A 1 93 ? 9.384 -13.922 11.077 1.00 95.25 93 ARG A CA 1
ATOM 730 C C . ARG A 1 93 ? 10.418 -12.858 10.714 1.00 95.25 93 ARG A C 1
ATOM 732 O O . ARG A 1 93 ? 11.135 -13.050 9.737 1.00 95.25 93 ARG A O 1
ATOM 739 N N . GLY A 1 94 ? 10.551 -11.800 11.517 1.00 94.81 94 GLY A N 1
ATOM 740 C CA . GLY A 1 94 ? 11.577 -10.761 11.377 1.00 94.81 94 GLY A CA 1
ATOM 741 C C . GLY A 1 94 ? 13.007 -11.313 11.457 1.00 94.81 94 GLY A C 1
ATOM 742 O O . GLY A 1 94 ? 13.876 -10.925 10.667 1.00 94.81 94 GLY A O 1
ATOM 743 N N . LEU A 1 95 ? 13.243 -12.283 12.347 1.00 96.25 95 LEU A N 1
ATOM 744 C CA . LEU A 1 95 ? 14.539 -12.955 12.473 1.00 96.25 95 LEU A CA 1
ATOM 745 C C . LEU A 1 95 ? 14.865 -13.777 11.214 1.00 96.25 95 LEU A C 1
ATOM 747 O O . LEU A 1 95 ? 15.996 -13.747 10.727 1.00 96.25 95 LEU A O 1
ATOM 751 N N . PHE A 1 96 ? 13.856 -14.437 10.642 1.00 96.81 96 PHE A N 1
ATOM 752 C CA . PHE A 1 96 ? 13.981 -15.344 9.497 1.00 96.81 96 PHE A CA 1
ATOM 753 C C . PHE A 1 96 ? 13.503 -14.751 8.158 1.00 96.81 96 PHE A C 1
ATOM 755 O O . PHE A 1 96 ? 13.039 -15.485 7.281 1.00 96.81 96 PHE A O 1
ATOM 762 N N . VAL A 1 97 ? 13.634 -13.436 7.955 1.00 96.56 97 VAL A N 1
ATOM 763 C CA . VAL A 1 97 ? 13.403 -12.817 6.636 1.00 96.56 97 VAL A CA 1
ATOM 764 C C . VAL A 1 97 ? 14.463 -13.310 5.644 1.00 96.56 97 VAL A C 1
ATOM 766 O O . VAL A 1 97 ? 15.661 -13.069 5.828 1.00 96.56 97 VAL A O 1
ATOM 769 N N . ARG A 1 98 ? 14.015 -13.998 4.590 1.00 95.69 98 ARG A N 1
ATOM 770 C CA . ARG A 1 98 ? 14.827 -14.540 3.486 1.00 95.69 98 ARG A CA 1
ATOM 771 C C . ARG A 1 98 ? 14.435 -13.872 2.171 1.00 95.69 98 ARG A C 1
ATOM 773 O O . ARG A 1 98 ? 13.397 -13.219 2.127 1.00 95.69 98 ARG A O 1
ATOM 780 N N . SER A 1 99 ? 15.265 -14.007 1.139 1.00 95.25 99 SER A N 1
ATOM 781 C CA . SER A 1 99 ? 14.873 -13.592 -0.209 1.00 95.25 99 SER A CA 1
ATOM 782 C C . SER A 1 99 ? 13.691 -14.439 -0.680 1.00 95.25 99 SER A C 1
ATOM 784 O O . SER A 1 99 ? 13.594 -15.619 -0.336 1.00 95.25 99 SER A O 1
ATOM 786 N N . ASP A 1 100 ? 12.774 -13.807 -1.399 1.00 94.81 100 ASP A N 1
ATOM 787 C CA . ASP A 1 100 ? 11.578 -14.430 -1.961 1.00 94.81 100 ASP A CA 1
ATOM 788 C C . ASP A 1 100 ? 11.245 -13.754 -3.294 1.00 94.81 100 ASP A C 1
ATOM 790 O O . ASP A 1 100 ? 10.330 -12.940 -3.387 1.00 94.81 100 ASP A O 1
ATOM 794 N N . GLU A 1 101 ? 12.039 -14.060 -4.318 1.00 91.75 101 GLU A N 1
ATOM 795 C CA . GLU A 1 101 ? 11.901 -13.481 -5.661 1.00 91.75 101 GLU A CA 1
ATOM 796 C C . GLU A 1 101 ? 10.539 -13.815 -6.281 1.00 91.75 101 GLU A C 1
ATOM 798 O O . GLU A 1 101 ? 9.872 -12.940 -6.823 1.00 91.75 101 GLU A O 1
ATOM 803 N N . ALA A 1 102 ? 10.062 -15.053 -6.115 1.00 91.44 102 ALA A N 1
ATOM 804 C CA . ALA A 1 102 ? 8.742 -15.463 -6.593 1.00 91.44 102 ALA A CA 1
ATOM 805 C C . ALA A 1 102 ? 7.596 -14.731 -5.868 1.00 91.44 102 ALA A C 1
ATOM 807 O O . ALA A 1 102 ? 6.532 -14.501 -6.443 1.00 91.44 102 ALA A O 1
ATOM 808 N N . GLY A 1 103 ? 7.773 -14.385 -4.590 1.00 91.62 103 GLY A N 1
ATOM 809 C CA . GLY A 1 103 ? 6.843 -13.538 -3.844 1.00 91.62 103 GLY A CA 1
ATOM 810 C C . GLY A 1 103 ? 6.847 -12.086 -4.317 1.00 91.62 103 GLY A C 1
ATOM 811 O O . GLY A 1 103 ? 5.773 -11.503 -4.448 1.00 91.62 103 GLY A O 1
ATOM 812 N N . VAL A 1 104 ? 8.027 -11.526 -4.605 1.00 91.06 104 VAL A N 1
ATOM 813 C CA . VAL A 1 104 ? 8.177 -10.179 -5.184 1.00 91.06 104 VAL A CA 1
ATOM 814 C C . VAL A 1 104 ? 7.481 -10.109 -6.536 1.00 91.06 104 VAL A C 1
ATOM 816 O O . VAL A 1 104 ? 6.597 -9.275 -6.698 1.00 91.06 104 VAL A O 1
ATOM 819 N N . LYS A 1 105 ? 7.798 -11.047 -7.436 1.00 89.25 105 LYS A N 1
ATOM 820 C CA . LYS A 1 105 ? 7.221 -11.162 -8.780 1.00 89.25 105 LYS A CA 1
ATOM 821 C C . LYS A 1 105 ? 5.691 -11.111 -8.756 1.00 89.25 105 LYS A C 1
ATOM 823 O O . LYS A 1 105 ? 5.067 -10.219 -9.314 1.00 89.25 105 LYS A O 1
ATOM 828 N N . ARG A 1 106 ? 5.083 -12.015 -7.980 1.00 88.94 106 ARG A N 1
ATOM 829 C CA . ARG A 1 106 ? 3.620 -12.086 -7.831 1.00 88.94 106 ARG A CA 1
ATOM 830 C C . ARG A 1 106 ? 3.013 -10.801 -7.282 1.00 88.94 106 ARG A C 1
ATOM 832 O O . ARG A 1 106 ? 1.932 -10.417 -7.699 1.00 88.94 106 ARG A O 1
ATOM 839 N N . ALA A 1 107 ? 3.671 -10.167 -6.316 1.00 87.75 107 ALA A N 1
ATOM 840 C CA . ALA A 1 107 ? 3.145 -8.959 -5.696 1.00 87.75 107 ALA A CA 1
ATOM 841 C C . ALA A 1 107 ? 3.290 -7.720 -6.599 1.00 87.75 107 ALA A C 1
ATOM 843 O O . ALA A 1 107 ? 2.453 -6.827 -6.508 1.00 87.75 107 ALA A O 1
ATOM 844 N N . LEU A 1 108 ? 4.303 -7.671 -7.470 1.00 87.50 108 LEU A N 1
ATOM 845 C CA . LEU A 1 108 ? 4.417 -6.659 -8.525 1.00 87.50 108 LEU A CA 1
ATOM 846 C C . LEU A 1 108 ? 3.343 -6.867 -9.596 1.00 87.50 108 LEU A C 1
ATOM 848 O O . LEU A 1 108 ? 2.595 -5.938 -9.888 1.00 87.50 108 LEU A O 1
ATOM 852 N N . GLU A 1 109 ? 3.179 -8.101 -10.078 1.00 85.81 109 GLU A N 1
ATOM 853 C CA . GLU A 1 109 ? 2.155 -8.463 -11.064 1.00 85.81 109 GLU A CA 1
ATOM 854 C C . GLU A 1 109 ? 0.740 -8.121 -10.567 1.00 85.81 109 GLU A C 1
ATOM 856 O O . GLU A 1 109 ? -0.049 -7.498 -11.277 1.00 85.81 109 GLU A O 1
ATOM 861 N N . GLN A 1 110 ? 0.432 -8.453 -9.308 1.00 84.00 110 GLN A N 1
ATOM 862 C CA . GLN A 1 110 ? -0.835 -8.093 -8.658 1.00 84.00 110 GLN A CA 1
ATOM 863 C C . GLN A 1 110 ? -1.052 -6.582 -8.556 1.00 84.00 110 GLN A C 1
ATOM 865 O O . GLN A 1 110 ? -2.195 -6.130 -8.557 1.00 84.00 110 GLN A O 1
ATOM 870 N N . ALA A 1 111 ? 0.027 -5.809 -8.462 1.00 81.44 111 ALA A N 1
ATOM 871 C CA . ALA A 1 111 ? -0.022 -4.358 -8.417 1.00 81.44 111 ALA A CA 1
ATOM 872 C C . ALA A 1 111 ? -0.025 -3.707 -9.814 1.00 81.44 111 ALA A C 1
ATOM 874 O O . ALA A 1 111 ? 0.062 -2.485 -9.917 1.00 81.44 111 ALA A O 1
ATOM 875 N N . GLY A 1 112 ? -0.111 -4.508 -10.882 1.00 82.69 112 GLY A N 1
ATOM 876 C CA . GLY A 1 112 ? -0.090 -4.027 -12.262 1.00 82.69 112 GLY A CA 1
ATOM 877 C C . GLY A 1 112 ? 1.302 -3.650 -12.770 1.00 82.69 112 GLY A C 1
ATOM 878 O O . GLY A 1 112 ? 1.403 -3.024 -13.820 1.00 82.69 112 GLY A O 1
ATOM 879 N N . ILE A 1 113 ? 2.365 -4.020 -12.049 1.00 83.88 113 ILE A N 1
ATOM 880 C CA . ILE A 1 113 ? 3.751 -3.748 -12.431 1.00 83.88 113 ILE A CA 1
ATOM 881 C C . ILE A 1 113 ? 4.306 -4.976 -13.169 1.00 83.88 113 ILE A C 1
ATOM 883 O O . ILE A 1 113 ? 4.455 -6.028 -12.543 1.00 83.88 113 ILE A O 1
ATOM 887 N N . PRO A 1 114 ? 4.607 -4.878 -14.476 1.00 77.50 114 PRO A N 1
ATOM 888 C CA . PRO A 1 114 ? 5.175 -5.989 -15.231 1.00 77.50 114 PRO A CA 1
ATOM 889 C C . PRO A 1 114 ? 6.635 -6.269 -14.841 1.00 77.50 114 PRO A C 1
ATOM 891 O O . PRO A 1 114 ? 7.363 -5.383 -14.392 1.00 77.50 114 PRO A O 1
ATOM 894 N N . ASP A 1 115 ? 7.073 -7.514 -15.040 1.00 66.94 115 ASP A N 1
ATOM 895 C CA . ASP A 1 115 ? 8.410 -7.981 -14.644 1.00 66.94 115 ASP A CA 1
ATOM 896 C C . ASP A 1 115 ? 9.511 -7.740 -15.695 1.00 66.94 115 ASP A C 1
ATOM 898 O O . ASP A 1 115 ? 10.692 -7.888 -15.380 1.00 66.94 115 ASP A O 1
ATOM 902 N N . ASP A 1 116 ? 9.162 -7.423 -16.946 1.00 60.44 116 ASP A N 1
ATOM 903 C CA . ASP A 1 116 ? 10.018 -7.687 -18.113 1.00 60.44 116 ASP A CA 1
ATOM 904 C C . ASP A 1 116 ? 10.129 -6.538 -19.132 1.00 60.44 116 ASP A C 1
ATOM 906 O O . ASP A 1 116 ? 10.209 -6.766 -20.338 1.00 60.44 116 ASP A O 1
ATOM 910 N N . GLY A 1 117 ? 10.190 -5.287 -18.668 1.00 58.28 117 GLY A N 1
ATOM 911 C CA . GLY A 1 117 ? 10.359 -4.130 -19.561 1.00 58.28 117 GLY A CA 1
ATOM 912 C C . GLY A 1 117 ? 9.151 -3.861 -20.462 1.00 58.28 117 GLY A C 1
ATOM 913 O O . GLY A 1 117 ? 9.228 -3.003 -21.340 1.00 58.28 117 GLY A O 1
ATOM 914 N N . ALA A 1 118 ? 8.045 -4.576 -20.240 1.00 65.75 118 ALA A N 1
ATOM 915 C CA . ALA A 1 118 ? 6.744 -4.171 -20.726 1.00 65.75 118 ALA A CA 1
ATOM 916 C C . ALA A 1 118 ? 6.337 -2.848 -20.065 1.00 65.75 118 ALA A C 1
ATOM 918 O O . ALA A 1 118 ? 6.683 -2.564 -18.915 1.00 65.75 118 ALA A O 1
ATOM 919 N N . GLU A 1 119 ? 5.614 -2.037 -20.823 1.00 71.69 119 GLU A N 1
ATOM 920 C CA . GLU A 1 119 ? 5.082 -0.765 -20.357 1.00 71.69 119 GLU A CA 1
ATOM 921 C C . GLU A 1 119 ? 4.043 -1.030 -19.261 1.00 71.69 119 GLU A C 1
ATOM 923 O O . GLU A 1 119 ? 3.223 -1.949 -19.376 1.00 71.69 119 GLU A O 1
ATOM 928 N N . ALA A 1 120 ? 4.119 -0.287 -18.156 1.00 79.81 120 ALA A N 1
ATOM 929 C CA . ALA A 1 120 ? 3.115 -0.416 -17.112 1.00 79.81 120 ALA A CA 1
ATOM 930 C C . ALA A 1 120 ? 1.792 0.135 -17.628 1.00 79.81 120 ALA A C 1
ATOM 932 O O . ALA A 1 120 ? 1.748 1.235 -18.156 1.00 79.81 120 ALA A O 1
ATOM 933 N N . ASP A 1 121 ? 0.718 -0.624 -17.438 1.00 86.00 121 ASP A N 1
ATOM 934 C CA . ASP A 1 121 ? -0.630 -0.174 -17.763 1.00 86.00 121 ASP A CA 1
ATOM 935 C C . ASP A 1 121 ? -1.115 0.789 -16.659 1.00 86.00 121 ASP A C 1
ATOM 937 O O . ASP A 1 121 ? -1.376 0.331 -15.533 1.00 86.00 121 ASP A O 1
ATOM 941 N N . PRO A 1 122 ? -1.260 2.102 -16.938 1.00 86.62 122 PRO A N 1
ATOM 942 C CA . PRO A 1 122 ? -1.630 3.088 -15.924 1.00 86.62 122 PRO A CA 1
ATOM 943 C C . PRO A 1 122 ? -2.973 2.781 -15.262 1.00 86.62 122 PRO A C 1
ATOM 945 O O . PRO A 1 122 ? -3.165 3.097 -14.088 1.00 86.62 122 PRO A O 1
ATOM 948 N N . LEU A 1 123 ? -3.890 2.120 -15.976 1.00 90.19 123 LEU A N 1
ATOM 949 C CA . LEU A 1 123 ? -5.191 1.726 -15.447 1.00 90.19 123 LEU A CA 1
ATOM 950 C C . LEU A 1 123 ? -5.058 0.618 -14.396 1.00 90.19 123 LEU A C 1
ATOM 952 O O . LEU A 1 123 ? -5.640 0.704 -13.315 1.00 90.19 123 LEU A O 1
ATOM 956 N N . ARG A 1 124 ? -4.254 -0.415 -14.666 1.00 90.44 124 ARG A N 1
ATOM 957 C CA . ARG A 1 124 ? -4.003 -1.488 -13.684 1.00 90.44 124 ARG A CA 1
ATOM 958 C C . ARG A 1 124 ? -3.265 -0.976 -12.460 1.00 90.44 124 ARG A C 1
ATOM 960 O O . ARG A 1 124 ? -3.561 -1.383 -11.337 1.00 90.44 124 ARG A O 1
ATOM 967 N N . VAL A 1 125 ? -2.335 -0.060 -12.681 1.00 90.56 125 VAL A N 1
ATOM 968 C CA . VAL A 1 125 ? -1.634 0.646 -11.618 1.00 90.56 125 VAL A CA 1
ATOM 969 C C . VAL A 1 125 ? -2.608 1.463 -10.762 1.00 90.56 125 VAL A C 1
ATOM 971 O O . VAL A 1 125 ? -2.562 1.390 -9.530 1.00 90.56 125 VAL A O 1
ATOM 974 N N . ALA A 1 126 ? -3.523 2.195 -11.402 1.00 92.50 126 ALA A N 1
ATOM 975 C CA . ALA A 1 126 ? -4.580 2.940 -10.731 1.00 92.50 126 ALA A CA 1
ATOM 976 C C . ALA A 1 126 ? -5.464 2.018 -9.879 1.00 92.50 126 ALA A C 1
ATOM 978 O O . ALA A 1 126 ? -5.753 2.356 -8.732 1.00 92.50 126 ALA A O 1
ATOM 979 N N . TYR A 1 127 ? -5.820 0.824 -10.373 1.00 94.50 127 TYR A N 1
ATOM 980 C CA . TYR A 1 127 ? -6.554 -0.171 -9.580 1.00 94.50 127 TYR A CA 1
ATOM 981 C C . TYR A 1 127 ? -5.780 -0.603 -8.340 1.00 94.50 127 TYR A C 1
ATOM 983 O O . TYR A 1 127 ? -6.353 -0.645 -7.253 1.00 94.50 127 TYR A O 1
ATOM 991 N N . GLY A 1 128 ? -4.490 -0.920 -8.491 1.00 92.88 128 GLY A N 1
ATOM 992 C CA . GLY A 1 128 ? -3.636 -1.338 -7.382 1.00 92.88 128 GLY A CA 1
ATOM 993 C C . GLY A 1 128 ? -3.544 -0.270 -6.293 1.00 92.88 128 GLY A C 1
ATOM 994 O O . GLY A 1 128 ? -3.731 -0.571 -5.114 1.00 92.88 128 GLY A O 1
ATOM 995 N N . LEU A 1 129 ? -3.313 0.988 -6.674 1.00 93.50 129 LEU A N 1
ATOM 996 C CA . LEU A 1 129 ? -3.236 2.096 -5.721 1.00 93.50 129 LEU A CA 1
ATOM 997 C C . LEU A 1 129 ? -4.585 2.416 -5.075 1.00 93.50 129 LEU A C 1
ATOM 999 O O . LEU A 1 129 ? -4.630 2.576 -3.858 1.00 93.50 129 LEU A O 1
ATOM 1003 N N . ALA A 1 130 ? -5.671 2.465 -5.850 1.00 94.56 130 ALA A N 1
ATOM 1004 C CA . ALA A 1 130 ? -7.004 2.726 -5.315 1.00 94.56 130 ALA A CA 1
ATOM 1005 C C . ALA A 1 130 ? -7.429 1.624 -4.336 1.00 94.56 130 ALA A C 1
ATOM 1007 O O . ALA A 1 130 ? -7.847 1.919 -3.221 1.00 94.56 130 ALA A O 1
ATOM 1008 N N . ALA A 1 131 ? -7.229 0.350 -4.690 1.00 94.12 131 ALA A N 1
ATOM 1009 C CA . ALA A 1 131 ? -7.523 -0.771 -3.801 1.00 94.12 131 ALA A CA 1
ATOM 1010 C C . ALA A 1 131 ? -6.669 -0.748 -2.524 1.00 94.12 131 ALA A C 1
ATOM 1012 O O . ALA A 1 131 ? -7.181 -1.027 -1.441 1.00 94.12 131 ALA A O 1
ATOM 1013 N N . ALA A 1 132 ? -5.380 -0.408 -2.630 1.00 91.69 132 ALA A N 1
ATOM 1014 C CA . ALA A 1 132 ? -4.510 -0.269 -1.466 1.00 91.69 132 ALA A CA 1
ATOM 1015 C C . ALA A 1 132 ? -4.926 0.908 -0.564 1.00 91.69 132 ALA A C 1
ATOM 1017 O O . ALA A 1 132 ? -4.769 0.808 0.652 1.00 91.69 132 ALA A O 1
ATOM 1018 N N . MET A 1 133 ? -5.434 2.000 -1.148 1.00 92.25 133 MET A N 1
ATOM 1019 C CA . MET A 1 133 ? -5.877 3.203 -0.438 1.00 92.25 133 MET A CA 1
ATOM 1020 C C . MET A 1 133 ? -7.176 2.960 0.320 1.00 92.25 133 MET A C 1
ATOM 1022 O O . MET A 1 133 ? -7.197 3.143 1.532 1.00 92.25 133 MET A O 1
ATOM 1026 N N . ILE A 1 134 ? -8.197 2.452 -0.369 1.00 91.81 134 ILE A N 1
ATOM 1027 C CA . ILE A 1 134 ? -9.497 2.102 0.220 1.00 91.81 134 ILE A CA 1
ATOM 1028 C C . ILE A 1 134 ? -9.300 1.094 1.356 1.00 91.81 134 ILE A C 1
ATOM 1030 O O . ILE A 1 134 ? -9.820 1.256 2.447 1.00 91.81 134 ILE A O 1
ATOM 1034 N N . ALA A 1 135 ? -8.461 0.073 1.152 1.00 89.94 135 ALA A N 1
ATOM 1035 C CA . ALA A 1 135 ? -8.234 -0.953 2.166 1.00 89.94 135 ALA A CA 1
ATOM 1036 C C . ALA A 1 135 ? -7.220 -0.567 3.264 1.00 89.94 135 ALA A C 1
ATOM 1038 O O . ALA A 1 135 ? -6.867 -1.416 4.094 1.00 89.94 135 ALA A O 1
ATOM 1039 N N . ALA A 1 136 ? -6.695 0.664 3.276 1.00 86.50 136 ALA A N 1
ATOM 1040 C CA . ALA A 1 136 ? -5.557 1.040 4.118 1.00 86.50 136 ALA A CA 1
ATOM 1041 C C . ALA A 1 136 ? -5.856 0.951 5.623 1.00 86.50 136 ALA A C 1
ATOM 1043 O O . ALA A 1 136 ? -4.966 0.621 6.418 1.00 86.50 136 ALA A O 1
ATOM 1044 N N . ASP A 1 137 ? -7.097 1.221 6.030 1.00 82.38 137 ASP A N 1
ATOM 1045 C CA . ASP A 1 137 ? -7.533 1.135 7.426 1.00 82.38 137 ASP A CA 1
ATOM 1046 C C . ASP A 1 137 ? -8.017 -0.282 7.822 1.00 82.38 137 ASP A C 1
ATOM 1048 O O . ASP A 1 137 ? -8.242 -0.576 9.006 1.00 82.38 137 ASP A O 1
ATOM 1052 N N . GLY A 1 138 ? -8.081 -1.193 6.846 1.00 80.38 138 GLY A N 1
ATOM 1053 C CA . GLY A 1 138 ? -8.552 -2.567 6.986 1.00 80.38 138 GLY A CA 1
ATOM 1054 C C . GLY A 1 138 ? -10.062 -2.739 6.820 1.00 80.38 138 GLY A C 1
ATOM 1055 O O . GLY A 1 138 ? -10.568 -3.836 7.081 1.00 80.38 138 GLY A O 1
ATOM 1056 N N . LYS A 1 139 ? -10.777 -1.695 6.407 1.00 84.56 139 LYS A N 1
ATOM 1057 C CA . LYS A 1 139 ? -12.172 -1.730 5.984 1.00 84.56 139 LYS A CA 1
ATOM 1058 C C . LYS A 1 139 ? -12.256 -1.336 4.515 1.00 84.56 139 LYS A C 1
ATOM 1060 O O . LYS A 1 139 ? -11.320 -0.804 3.949 1.00 84.56 139 LYS A O 1
ATOM 1065 N N . VAL A 1 140 ? -13.351 -1.728 3.887 1.00 88.75 140 VAL A N 1
ATOM 1066 C CA . VAL A 1 140 ? -13.680 -1.343 2.518 1.00 88.75 140 VAL A CA 1
ATOM 1067 C C . VAL A 1 140 ? -15.122 -0.888 2.598 1.00 88.75 140 VAL A C 1
ATOM 1069 O O . VAL A 1 140 ? -15.978 -1.699 2.967 1.00 88.75 140 VAL A O 1
ATOM 1072 N N . GLU A 1 141 ? -15.365 0.393 2.353 1.00 88.56 141 GLU A N 1
ATOM 1073 C CA . GLU A 1 141 ? -16.698 0.985 2.448 1.00 88.56 141 GLU A CA 1
ATOM 1074 C C . GLU A 1 141 ? -17.361 1.008 1.063 1.00 88.56 141 GLU A C 1
ATOM 1076 O O . GLU A 1 141 ? -16.711 1.253 0.042 1.00 88.56 141 GLU A O 1
ATOM 1081 N N . ASP A 1 142 ? -18.657 0.689 1.004 1.00 90.69 142 ASP A N 1
ATOM 1082 C CA . ASP A 1 142 ? -19.380 0.563 -0.270 1.00 90.69 142 ASP A CA 1
ATOM 1083 C C . ASP A 1 142 ? -19.432 1.913 -1.010 1.00 90.69 142 ASP A C 1
ATOM 1085 O O . ASP A 1 142 ? -19.395 1.951 -2.242 1.00 90.69 142 ASP A O 1
ATOM 1089 N N . GLU A 1 143 ? -19.471 3.020 -0.264 1.00 88.62 143 GLU A N 1
ATOM 1090 C CA . GLU A 1 143 ? -19.422 4.387 -0.777 1.00 88.62 143 GLU A CA 1
ATOM 1091 C C . GLU A 1 143 ? -18.096 4.692 -1.494 1.00 88.62 143 GLU A C 1
ATOM 1093 O O . GLU A 1 143 ? -18.115 5.157 -2.638 1.00 88.62 143 GLU A O 1
ATOM 1098 N N . GLU A 1 144 ? -16.952 4.364 -0.881 1.00 88.62 144 GLU A N 1
ATOM 1099 C CA . GLU A 1 144 ? -15.625 4.554 -1.486 1.00 88.62 144 GLU A CA 1
ATOM 1100 C C . GLU A 1 144 ? -15.494 3.743 -2.778 1.00 88.62 144 GLU A C 1
ATOM 1102 O O . GLU A 1 144 ? -14.995 4.231 -3.796 1.00 88.62 144 GLU A O 1
ATOM 1107 N N . VAL A 1 145 ? -15.993 2.503 -2.769 1.00 94.06 145 VAL A N 1
ATOM 1108 C CA . VAL A 1 145 ? -16.005 1.629 -3.946 1.00 94.06 145 VAL A CA 1
ATOM 1109 C C . VAL A 1 145 ? -16.880 2.215 -5.051 1.00 94.06 145 VAL A C 1
ATOM 1111 O O . VAL A 1 145 ? -16.454 2.259 -6.205 1.00 94.06 145 VAL A O 1
ATOM 1114 N N . ALA A 1 146 ? -18.088 2.681 -4.728 1.00 93.31 146 ALA A N 1
ATOM 1115 C CA . ALA A 1 146 ? -18.998 3.260 -5.709 1.00 93.31 146 ALA A CA 1
ATOM 1116 C C . ALA A 1 146 ? -18.369 4.468 -6.418 1.00 93.31 146 ALA A C 1
ATOM 1118 O O . ALA A 1 146 ? -18.400 4.537 -7.651 1.00 93.31 146 ALA A O 1
ATOM 1119 N N . VAL A 1 147 ? -17.732 5.364 -5.661 1.00 91.56 147 VAL A N 1
ATOM 1120 C CA . VAL A 1 147 ? -17.078 6.553 -6.223 1.00 91.56 147 VAL A CA 1
ATOM 1121 C C . VAL A 1 147 ? -15.852 6.168 -7.042 1.00 91.56 147 VAL A C 1
ATOM 1123 O O . VAL A 1 147 ? -15.658 6.666 -8.149 1.00 91.56 147 VAL A O 1
ATOM 1126 N N . THR A 1 148 ? -15.069 5.204 -6.565 1.00 94.50 148 THR A N 1
ATOM 1127 C CA . THR A 1 148 ? -13.914 4.660 -7.290 1.00 94.50 148 THR A CA 1
ATOM 1128 C C . THR A 1 148 ? -14.301 4.130 -8.671 1.00 94.50 148 THR A C 1
ATOM 1130 O O . THR A 1 148 ? -13.589 4.369 -9.650 1.00 94.50 148 THR A O 1
ATOM 1133 N N . LEU A 1 149 ? -15.448 3.454 -8.786 1.00 96.00 149 LEU A N 1
ATOM 1134 C CA . LEU A 1 149 ? -15.980 2.986 -10.069 1.00 96.00 149 LEU A CA 1
ATOM 1135 C C . LEU A 1 149 ? -16.474 4.135 -10.955 1.00 96.00 149 LEU A C 1
ATOM 1137 O O . LEU A 1 149 ? -16.305 4.081 -12.174 1.00 96.00 149 LEU A O 1
ATOM 1141 N N . GLU A 1 150 ? -17.120 5.143 -10.372 1.00 94.00 150 GLU A N 1
ATOM 1142 C CA . GLU A 1 150 ? -17.626 6.300 -11.110 1.00 94.00 150 GLU A CA 1
ATOM 1143 C C . GLU A 1 150 ? -16.484 7.134 -11.691 1.00 94.00 150 GLU A C 1
ATOM 1145 O O . GLU A 1 150 ? -16.404 7.292 -12.911 1.00 94.00 150 GLU A O 1
ATOM 1150 N N . VAL A 1 151 ? -15.569 7.601 -10.841 1.00 91.56 151 VAL A N 1
ATOM 1151 C CA . VAL A 1 151 ? -14.410 8.405 -11.248 1.00 91.56 151 VAL A CA 1
ATOM 1152 C C . VAL A 1 151 ? -13.528 7.604 -12.204 1.00 91.56 151 VAL A C 1
ATOM 1154 O O . VAL A 1 151 ? -13.059 8.130 -13.211 1.00 91.56 151 VAL A O 1
ATOM 1157 N N . GLY A 1 152 ? -13.360 6.304 -11.951 1.00 92.69 152 GLY A N 1
ATOM 1158 C CA . GLY A 1 152 ? -12.567 5.426 -12.801 1.00 92.69 152 GLY A CA 1
ATOM 1159 C C . GLY A 1 152 ? -13.074 5.386 -14.244 1.00 92.69 152 GLY A C 1
ATOM 1160 O O . GLY A 1 152 ? -12.288 5.542 -15.173 1.00 92.69 152 GLY A O 1
ATOM 1161 N N . ARG A 1 153 ? -14.394 5.274 -14.446 1.00 94.44 153 ARG A N 1
ATOM 1162 C CA . ARG A 1 153 ? -15.020 5.318 -15.783 1.00 94.44 153 ARG A CA 1
ATOM 1163 C C . ARG A 1 153 ? -14.939 6.686 -16.455 1.00 94.44 153 ARG A C 1
ATOM 1165 O O . ARG A 1 153 ? -15.025 6.760 -17.676 1.00 94.44 153 ARG A O 1
ATOM 1172 N N . GLN A 1 154 ? -14.846 7.760 -15.675 1.00 90.06 154 GLN A N 1
ATOM 1173 C CA . GLN A 1 154 ? -14.709 9.115 -16.210 1.00 90.06 154 GLN A CA 1
ATOM 1174 C C . GLN A 1 154 ? -13.273 9.399 -16.662 1.00 90.06 154 GLN A C 1
ATOM 1176 O O . GLN A 1 154 ? -13.077 10.053 -17.685 1.00 90.06 154 GLN A O 1
ATOM 1181 N N . LEU A 1 155 ? -12.282 8.910 -15.911 1.00 87.25 155 LEU A N 1
ATOM 1182 C CA . LEU A 1 155 ? -10.865 9.165 -16.172 1.00 87.25 155 LEU A CA 1
ATOM 1183 C C . LEU A 1 155 ? -10.236 8.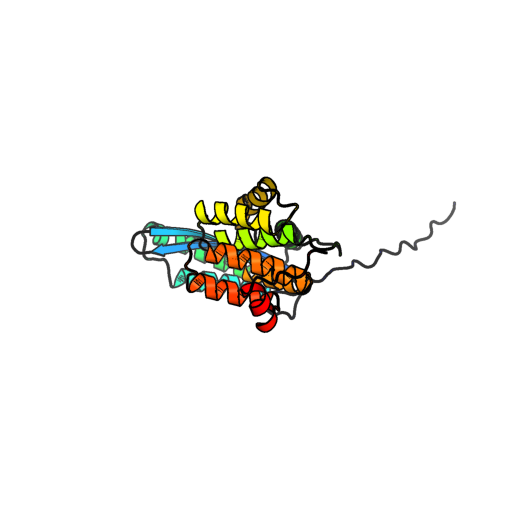171 -17.153 1.00 87.25 155 LEU A C 1
ATOM 1185 O O . LEU A 1 155 ? -9.319 8.544 -17.880 1.00 87.25 155 LEU A O 1
ATOM 1189 N N . PHE A 1 156 ? -10.721 6.929 -17.195 1.00 89.81 156 PHE A N 1
ATOM 1190 C CA . PHE A 1 156 ? -10.150 5.870 -18.022 1.00 89.81 156 PHE A CA 1
ATOM 1191 C C . PHE A 1 156 ? -11.210 5.273 -18.953 1.00 89.81 156 PHE A C 1
ATOM 1193 O O . PHE A 1 156 ? -12.193 4.684 -18.505 1.00 89.81 156 PHE A O 1
ATOM 1200 N N . VAL A 1 157 ? -10.983 5.390 -20.265 1.00 90.56 157 VAL A N 1
ATOM 1201 C CA . VAL A 1 157 ? -11.906 4.887 -21.303 1.00 90.56 157 VAL A CA 1
ATOM 1202 C C . VAL A 1 157 ? -12.099 3.373 -21.200 1.00 90.56 157 VAL A C 1
ATOM 1204 O O . VAL A 1 157 ? -13.220 2.884 -21.328 1.00 90.56 157 VAL A O 1
ATOM 1207 N N . ASP A 1 158 ? -11.024 2.644 -20.902 1.00 92.88 158 ASP A N 1
ATOM 1208 C CA . ASP A 1 158 ? -11.017 1.182 -20.821 1.00 92.88 158 ASP A CA 1
ATOM 1209 C C . ASP A 1 158 ? -11.299 0.656 -19.403 1.00 92.88 158 ASP A C 1
ATOM 1211 O O . ASP A 1 158 ? -10.981 -0.489 -19.080 1.00 92.88 158 ASP A O 1
ATOM 1215 N N . PHE A 1 159 ? -11.894 1.472 -18.524 1.00 95.56 159 PHE A N 1
ATOM 1216 C CA . PHE A 1 159 ? -12.199 1.054 -17.158 1.00 95.56 159 PHE A CA 1
ATOM 1217 C C . PHE A 1 159 ? -13.195 -0.117 -17.128 1.00 95.56 159 PHE A C 1
ATOM 1219 O O . PHE A 1 159 ? -14.351 -0.006 -17.547 1.00 95.56 159 PHE A O 1
ATOM 1226 N N . VAL A 1 160 ? -12.779 -1.226 -16.518 1.00 96.00 160 VAL A N 1
ATOM 1227 C CA . VAL A 1 160 ? -13.585 -2.438 -16.331 1.00 96.00 160 VAL A CA 1
ATOM 1228 C C . VAL A 1 160 ? -13.749 -2.713 -14.839 1.00 96.00 160 VAL A C 1
ATOM 1230 O O . VAL A 1 160 ? -12.809 -3.104 -14.148 1.00 96.00 160 VAL A O 1
ATOM 1233 N N . ALA A 1 161 ? -14.983 -2.565 -14.347 1.00 95.81 161 ALA A N 1
ATOM 1234 C CA . ALA A 1 161 ? -15.312 -2.748 -12.932 1.00 95.81 161 ALA A CA 1
ATOM 1235 C C . ALA A 1 161 ? -14.942 -4.144 -12.407 1.00 95.81 161 ALA A C 1
ATOM 1237 O O . ALA A 1 161 ? -14.408 -4.262 -11.308 1.00 95.81 161 ALA A O 1
ATOM 1238 N N . ASP A 1 162 ? -15.175 -5.194 -13.198 1.00 96.19 162 ASP A N 1
ATOM 1239 C CA . ASP A 1 162 ? -14.841 -6.569 -12.807 1.00 96.19 162 ASP A CA 1
ATOM 1240 C C . ASP A 1 162 ? -13.336 -6.760 -12.584 1.00 96.19 162 ASP A C 1
ATOM 1242 O O . ASP A 1 162 ? -12.933 -7.523 -11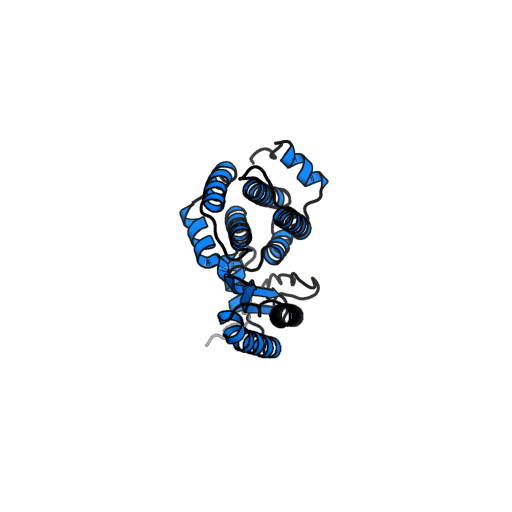.707 1.00 96.19 162 ASP A O 1
ATOM 1246 N N . ASP A 1 163 ? -12.495 -6.062 -13.348 1.00 94.19 163 ASP A N 1
ATOM 1247 C CA . ASP A 1 163 ? -11.045 -6.132 -13.179 1.00 94.19 163 ASP A CA 1
ATOM 1248 C C . ASP A 1 163 ? -10.596 -5.368 -11.936 1.00 94.19 163 ASP A C 1
ATOM 1250 O O . ASP A 1 163 ? -9.790 -5.891 -11.163 1.00 94.19 163 ASP A O 1
ATOM 1254 N N . PHE A 1 164 ? -11.194 -4.205 -11.665 1.00 95.44 164 PHE A N 1
ATOM 1255 C CA . PHE A 1 164 ? -10.990 -3.510 -10.396 1.00 95.44 164 PHE A CA 1
ATOM 1256 C C . 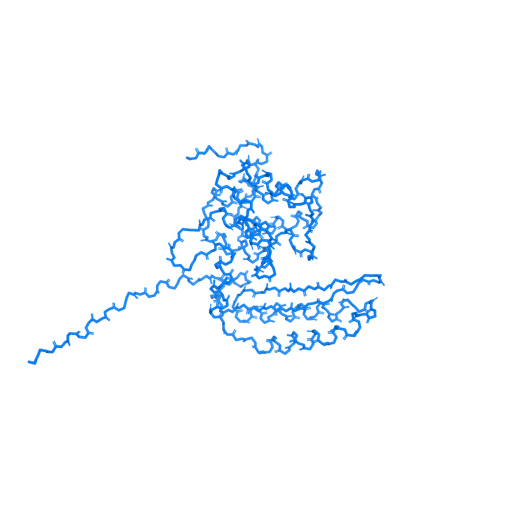PHE A 1 164 ? -11.399 -4.386 -9.201 1.00 95.44 164 PHE A C 1
ATOM 1258 O O . PHE A 1 164 ? -10.625 -4.550 -8.259 1.00 95.44 164 PHE A O 1
ATOM 1265 N N . PHE A 1 165 ? -12.567 -5.035 -9.254 1.00 95.62 165 PHE A N 1
ATOM 1266 C CA . PHE A 1 165 ? -13.024 -5.921 -8.181 1.00 95.62 165 PHE A CA 1
ATOM 1267 C C . PHE A 1 165 ? -12.107 -7.127 -7.965 1.00 95.62 165 PHE A C 1
ATOM 1269 O O . PHE A 1 165 ? -11.927 -7.546 -6.822 1.00 95.62 165 PHE A O 1
ATOM 1276 N N . LYS A 1 166 ? -11.480 -7.672 -9.016 1.00 93.31 166 LYS A N 1
ATOM 1277 C CA . LYS A 1 166 ? -10.454 -8.719 -8.861 1.00 93.31 166 LYS A CA 1
ATOM 1278 C C . LYS A 1 166 ? -9.247 -8.207 -8.078 1.00 93.31 166 LYS A C 1
ATOM 1280 O O . LYS A 1 166 ? -8.733 -8.939 -7.234 1.00 93.31 166 LYS A O 1
ATOM 1285 N N . VAL A 1 167 ? -8.800 -6.976 -8.328 1.00 92.56 167 VAL A N 1
ATOM 1286 C CA . VAL A 1 167 ? -7.690 -6.363 -7.579 1.00 92.56 167 VAL A CA 1
ATOM 1287 C C . VAL A 1 167 ? -8.111 -6.092 -6.134 1.00 92.56 167 VAL A C 1
ATOM 1289 O O . VAL A 1 167 ? -7.436 -6.535 -5.205 1.00 92.56 167 VAL A O 1
ATOM 1292 N N . LEU A 1 168 ? -9.275 -5.469 -5.929 1.00 93.81 168 LEU A N 1
ATOM 1293 C CA . LEU A 1 168 ? -9.811 -5.154 -4.605 1.00 93.81 168 LEU A CA 1
ATOM 1294 C C . LEU A 1 168 ? -10.053 -6.408 -3.755 1.00 93.81 168 LEU A C 1
ATOM 1296 O O . LEU A 1 168 ? -9.729 -6.421 -2.571 1.00 93.81 168 LEU A O 1
ATOM 1300 N N . ALA A 1 169 ? -10.549 -7.502 -4.336 1.00 91.69 169 ALA A N 1
ATOM 1301 C CA . ALA A 1 169 ? -10.728 -8.770 -3.624 1.00 91.69 169 ALA A CA 1
ATOM 1302 C C . ALA A 1 169 ? -9.402 -9.344 -3.088 1.00 91.69 169 ALA A C 1
ATOM 1304 O O . ALA A 1 169 ? -9.396 -10.055 -2.082 1.00 91.69 169 ALA A O 1
ATOM 1305 N N . ASN A 1 170 ? -8.281 -8.996 -3.726 1.00 89.50 170 ASN A N 1
ATOM 1306 C CA . ASN A 1 170 ? -6.935 -9.422 -3.359 1.00 89.50 170 ASN A CA 1
ATOM 1307 C C . ASN A 1 170 ? -6.113 -8.300 -2.691 1.00 89.50 170 ASN A C 1
ATOM 1309 O O . ASN A 1 170 ? -4.894 -8.416 -2.603 1.00 89.50 170 ASN A O 1
ATOM 1313 N N . HIS A 1 171 ? -6.743 -7.243 -2.157 1.00 88.62 171 HIS A N 1
ATOM 1314 C CA . HIS A 1 171 ? -6.041 -6.090 -1.561 1.00 88.62 171 HIS A CA 1
ATOM 1315 C C . HIS A 1 171 ? -5.035 -6.462 -0.458 1.00 88.62 171 HIS A C 1
ATOM 1317 O O . HIS A 1 171 ? -4.026 -5.792 -0.276 1.00 88.62 171 HIS A O 1
ATOM 1323 N N . LYS A 1 172 ? -5.262 -7.565 0.268 1.00 86.31 172 LYS A N 1
ATOM 1324 C CA . LYS A 1 172 ? -4.345 -8.071 1.312 1.00 86.31 172 LYS A CA 1
ATOM 1325 C C . LYS A 1 172 ? -2.992 -8.516 0.760 1.00 86.31 172 LYS A C 1
ATOM 1327 O O . LYS A 1 172 ? -2.019 -8.625 1.510 1.00 86.31 172 LYS A O 1
ATOM 1332 N N . ASP A 1 173 ? -2.953 -8.800 -0.535 1.00 86.69 173 ASP A N 1
ATOM 1333 C CA . ASP A 1 173 ? -1.751 -9.139 -1.268 1.00 86.69 173 ASP A CA 1
ATOM 1334 C C . ASP A 1 173 ? -1.085 -7.923 -1.921 1.00 86.69 173 ASP A C 1
ATOM 1336 O O . ASP A 1 173 ? -0.004 -8.063 -2.496 1.00 86.69 173 ASP A O 1
ATOM 1340 N N . LEU A 1 174 ? -1.645 -6.725 -1.791 1.00 88.88 174 LEU A N 1
ATOM 1341 C CA . LEU A 1 174 ? -0.988 -5.520 -2.271 1.00 88.88 174 LEU A CA 1
ATOM 1342 C C . LEU A 1 174 ? 0.032 -5.019 -1.235 1.00 88.88 174 LEU A C 1
ATOM 1344 O O . LEU A 1 174 ? -0.180 -5.156 -0.024 1.00 88.88 174 LEU A O 1
ATOM 1348 N N . PRO A 1 175 ? 1.172 -4.460 -1.678 1.00 87.31 175 PRO A N 1
ATOM 1349 C CA . PRO A 1 175 ? 1.999 -3.611 -0.828 1.00 87.31 175 PRO A CA 1
ATOM 1350 C C . PRO A 1 175 ? 1.182 -2.434 -0.281 1.00 87.31 175 PRO A C 1
ATOM 1352 O O . PRO A 1 175 ? 0.140 -2.076 -0.829 1.00 87.31 175 PRO A O 1
ATOM 1355 N N . GLY A 1 176 ? 1.667 -1.791 0.779 1.00 87.38 176 GLY A N 1
ATOM 1356 C CA . GLY A 1 176 ? 1.056 -0.555 1.243 1.00 87.38 176 GLY A CA 1
ATOM 1357 C C . GLY A 1 176 ? 1.139 0.543 0.182 1.00 87.38 176 GLY A C 1
ATOM 1358 O O . GLY A 1 176 ? 2.068 0.590 -0.626 1.00 87.38 176 GLY A O 1
ATOM 1359 N N . VAL A 1 177 ? 0.179 1.464 0.234 1.00 91.56 177 VAL A N 1
ATOM 1360 C CA . VAL A 1 177 ? 0.001 2.563 -0.729 1.00 91.56 177 VAL A CA 1
ATOM 1361 C C . VAL A 1 177 ? 1.302 3.325 -1.010 1.00 91.56 177 VAL A C 1
ATOM 1363 O O . VAL A 1 177 ? 1.670 3.514 -2.163 1.00 91.56 177 VAL A O 1
ATOM 1366 N N . SER A 1 178 ? 2.042 3.707 0.035 1.00 91.06 178 SER A N 1
ATOM 1367 C CA . SER A 1 178 ? 3.319 4.434 -0.081 1.00 91.06 178 SER A CA 1
ATOM 1368 C C . SER A 1 178 ? 4.422 3.616 -0.760 1.00 91.06 178 SER A C 1
ATOM 1370 O O . SER A 1 178 ? 5.208 4.145 -1.550 1.00 91.06 178 SER A O 1
ATOM 1372 N N . GLU A 1 179 ? 4.483 2.309 -0.480 1.00 90.31 179 GLU A N 1
ATOM 1373 C CA . GLU A 1 179 ? 5.446 1.421 -1.131 1.00 90.31 179 GLU A CA 1
ATOM 1374 C C . GLU A 1 179 ? 5.106 1.268 -2.608 1.00 90.31 179 GLU A C 1
ATOM 1376 O O . GLU A 1 179 ? 5.994 1.396 -3.445 1.00 90.31 179 GLU A O 1
ATOM 1381 N N . LEU A 1 180 ? 3.826 1.068 -2.924 1.00 90.56 180 LEU A N 1
ATOM 1382 C CA . LEU A 1 180 ? 3.362 0.953 -4.295 1.00 90.56 180 LEU A CA 1
ATOM 1383 C C . LEU A 1 180 ? 3.604 2.251 -5.081 1.00 90.56 180 LEU A C 1
ATOM 1385 O O . LEU A 1 180 ? 4.215 2.212 -6.144 1.00 90.56 180 LEU A O 1
ATOM 1389 N N . ALA A 1 181 ? 3.250 3.409 -4.521 1.00 93.00 181 ALA A N 1
ATOM 1390 C CA . ALA A 1 181 ? 3.495 4.717 -5.128 1.00 93.00 181 ALA A CA 1
ATOM 1391 C C . ALA A 1 181 ? 4.981 4.949 -5.448 1.00 93.00 181 ALA A C 1
ATOM 1393 O O . ALA A 1 181 ? 5.310 5.481 -6.505 1.00 93.00 181 ALA A O 1
ATOM 1394 N N . PHE A 1 182 ? 5.892 4.513 -4.572 1.00 91.69 182 PHE A N 1
ATOM 1395 C CA . PHE A 1 182 ? 7.326 4.624 -4.839 1.00 91.69 182 PHE A CA 1
ATOM 1396 C C . PHE A 1 182 ? 7.760 3.799 -6.054 1.00 91.69 182 PHE A C 1
ATOM 1398 O O . PHE A 1 182 ? 8.527 4.285 -6.882 1.00 91.69 182 PHE A O 1
ATOM 1405 N N . LEU A 1 183 ? 7.292 2.551 -6.147 1.00 88.12 183 LEU A N 1
ATOM 1406 C CA . LEU A 1 183 ? 7.644 1.658 -7.254 1.00 88.12 183 LEU A CA 1
ATOM 1407 C C . LEU A 1 183 ? 7.169 2.238 -8.582 1.00 88.12 183 LEU A C 1
ATOM 1409 O O . LEU A 1 183 ? 7.912 2.264 -9.555 1.00 88.12 183 LEU A O 1
ATOM 1413 N N . LEU A 1 184 ? 5.957 2.780 -8.582 1.00 88.44 184 LEU A N 1
ATOM 1414 C CA . LEU A 1 184 ? 5.329 3.366 -9.757 1.00 88.44 184 LEU A CA 1
ATOM 1415 C C . LEU A 1 184 ? 5.957 4.696 -10.165 1.00 88.44 184 LEU A C 1
ATOM 1417 O O . LEU A 1 184 ? 6.010 5.004 -11.350 1.00 88.44 184 LEU A O 1
ATOM 1421 N N . GLY A 1 185 ? 6.494 5.465 -9.214 1.00 87.81 185 GLY A N 1
ATOM 1422 C CA . GLY A 1 185 ? 7.164 6.735 -9.496 1.00 87.81 185 GLY A CA 1
ATOM 1423 C C . GLY A 1 185 ? 8.371 6.605 -10.434 1.00 87.81 185 GLY A C 1
ATOM 1424 O O . GLY A 1 185 ? 8.701 7.555 -11.144 1.00 87.81 185 GLY A O 1
ATOM 1425 N N . GLY A 1 186 ? 9.016 5.434 -10.456 1.00 84.00 186 GLY A N 1
ATOM 1426 C CA . GLY A 1 186 ? 10.119 5.125 -11.368 1.00 84.00 186 GLY A CA 1
ATOM 1427 C C . GLY A 1 186 ? 9.699 4.493 -12.697 1.00 84.00 186 GLY A C 1
ATOM 1428 O O . GLY A 1 186 ? 10.571 4.253 -13.527 1.00 84.00 186 GLY A O 1
ATOM 1429 N N . ILE A 1 187 ? 8.410 4.191 -12.875 1.00 85.94 187 ILE A N 1
ATOM 1430 C CA . ILE A 1 187 ? 7.890 3.429 -14.019 1.00 85.94 187 ILE A CA 1
ATOM 1431 C C . ILE A 1 187 ? 6.963 4.289 -14.876 1.00 85.94 187 ILE A C 1
ATOM 1433 O O . ILE A 1 187 ? 7.091 4.279 -16.091 1.00 85.94 187 ILE A O 1
ATOM 1437 N N . LEU A 1 188 ? 6.058 5.030 -14.239 1.00 87.75 188 LEU A N 1
ATOM 1438 C CA . LEU A 1 188 ? 5.097 5.886 -14.921 1.00 87.75 188 LEU A CA 1
ATOM 1439 C C . LEU A 1 188 ? 5.759 7.149 -15.484 1.00 87.75 188 LEU A C 1
ATOM 1441 O O . LEU A 1 188 ? 6.698 7.697 -14.893 1.00 87.75 188 LEU A O 1
ATOM 1445 N N . GLU A 1 189 ? 5.203 7.673 -16.567 1.00 88.38 189 GLU A N 1
ATOM 1446 C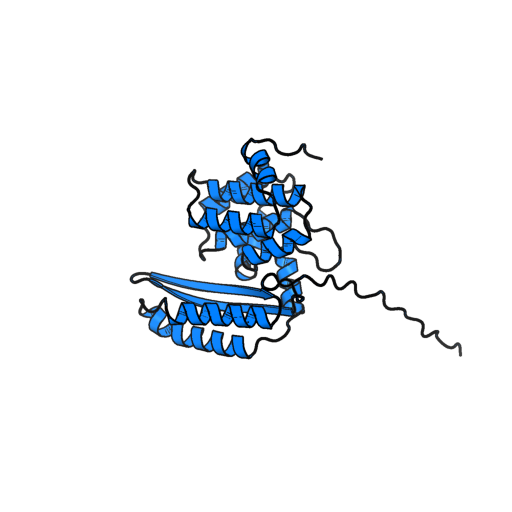 CA . GLU A 1 189 ? 5.492 9.012 -17.071 1.00 88.38 189 GLU A CA 1
ATOM 1447 C C . GLU A 1 189 ? 4.771 10.096 -16.254 1.00 88.38 189 GLU A C 1
ATOM 1449 O O . GLU A 1 189 ? 3.819 9.838 -15.518 1.00 88.38 189 GLU A O 1
ATOM 1454 N N . ASP A 1 190 ? 5.196 11.355 -16.386 1.00 87.12 190 ASP A N 1
ATOM 1455 C CA . ASP A 1 190 ? 4.637 12.462 -15.597 1.00 87.12 190 ASP A CA 1
ATOM 1456 C C . ASP A 1 190 ? 3.128 12.663 -15.815 1.00 87.12 190 ASP A C 1
ATOM 1458 O O . ASP A 1 190 ? 2.410 13.002 -14.871 1.00 87.12 190 ASP A O 1
ATOM 1462 N N . GLN A 1 191 ? 2.631 12.421 -17.034 1.00 84.62 191 GLN A N 1
ATOM 1463 C CA . GLN A 1 191 ? 1.197 12.499 -17.330 1.00 84.62 191 GLN A CA 1
ATOM 1464 C C . GLN A 1 191 ? 0.419 11.368 -16.650 1.00 84.62 191 GLN A C 1
ATOM 1466 O O . GLN A 1 191 ? -0.618 11.615 -16.038 1.00 84.62 191 GLN A O 1
ATOM 1471 N N . GLU A 1 192 ? 0.946 10.146 -16.696 1.00 89.25 192 GLU A N 1
ATOM 1472 C CA . GLU A 1 192 ? 0.329 8.965 -16.090 1.00 89.25 192 GLU A CA 1
ATOM 1473 C C . GLU A 1 192 ? 0.321 9.065 -14.565 1.00 89.25 192 GLU A C 1
ATOM 1475 O O . GLU A 1 192 ? -0.706 8.826 -13.933 1.00 89.25 192 GLU A O 1
ATOM 1480 N N . LYS A 1 193 ? 1.434 9.505 -13.961 1.00 91.19 193 LYS A N 1
ATOM 1481 C CA . LYS A 1 193 ? 1.513 9.802 -12.522 1.00 91.19 193 LYS A CA 1
ATOM 1482 C C . LYS A 1 193 ? 0.422 10.767 -12.106 1.00 91.19 193 LYS A C 1
ATOM 1484 O O . LYS A 1 193 ? -0.212 10.575 -11.072 1.00 91.19 193 LYS A O 1
ATOM 1489 N N . ALA A 1 194 ? 0.223 11.814 -12.897 1.00 88.25 194 ALA A N 1
ATOM 1490 C CA . ALA A 1 194 ? -0.752 12.831 -12.581 1.00 88.25 194 ALA A CA 1
ATOM 1491 C C . ALA A 1 194 ? -2.195 12.347 -12.770 1.00 88.25 194 ALA A C 1
ATOM 1493 O O . ALA A 1 194 ? -3.042 12.665 -11.939 1.00 88.25 194 ALA A O 1
ATOM 1494 N N . LEU A 1 195 ? -2.459 11.529 -13.793 1.00 88.75 195 LEU A N 1
ATOM 1495 C CA . LEU A 1 195 ? -3.751 10.874 -13.997 1.00 88.75 195 LEU A CA 1
ATOM 1496 C C . LEU A 1 195 ? -4.092 9.941 -12.825 1.00 88.75 195 LEU A C 1
ATOM 1498 O O . LEU A 1 195 ? -5.164 10.053 -12.231 1.00 88.75 195 LEU A O 1
ATOM 1502 N N . VAL A 1 196 ? -3.151 9.074 -12.443 1.00 91.56 196 VAL A N 1
ATOM 1503 C CA . VAL A 1 196 ? -3.282 8.162 -11.298 1.00 91.56 196 VAL A CA 1
ATOM 1504 C C . VAL A 1 196 ? -3.471 8.943 -9.997 1.00 91.56 196 VAL A C 1
ATOM 1506 O O . VAL A 1 196 ? -4.338 8.606 -9.198 1.00 91.56 196 VAL A O 1
ATOM 1509 N N . PHE A 1 197 ? -2.701 10.009 -9.773 1.00 92.50 197 PHE A N 1
ATOM 1510 C CA . PHE A 1 197 ? -2.850 10.837 -8.577 1.00 92.50 197 PHE A CA 1
ATOM 1511 C C . PHE A 1 197 ? -4.199 11.563 -8.532 1.00 92.50 197 PHE A C 1
ATOM 1513 O O . PHE A 1 197 ? -4.835 11.587 -7.481 1.00 92.50 197 PHE A O 1
ATOM 1520 N N . GLY A 1 198 ? -4.649 12.122 -9.659 1.00 89.25 198 GLY A N 1
ATOM 1521 C CA . GLY A 1 198 ? -5.961 12.756 -9.775 1.00 89.25 198 GLY A CA 1
ATOM 1522 C C . GLY A 1 198 ? -7.084 11.783 -9.429 1.00 89.25 198 GLY A C 1
ATOM 1523 O O . GLY A 1 198 ? -7.957 12.119 -8.639 1.00 89.25 198 GLY A O 1
ATOM 1524 N N . TYR A 1 199 ? -6.997 10.545 -9.920 1.00 91.56 199 TYR A N 1
ATOM 1525 C CA . TYR A 1 199 ? -7.944 9.491 -9.568 1.00 91.56 199 TYR A CA 1
ATOM 1526 C C . TYR A 1 199 ? -8.032 9.247 -8.055 1.00 91.56 199 TYR A C 1
ATOM 1528 O O . TYR A 1 199 ? -9.126 9.225 -7.499 1.00 91.56 199 TYR A O 1
ATOM 1536 N N . LEU A 1 200 ? -6.891 9.123 -7.368 1.00 92.88 200 LEU A N 1
ATOM 1537 C CA . LEU A 1 200 ? -6.860 8.920 -5.914 1.00 92.88 200 LEU A CA 1
ATOM 1538 C C . LEU A 1 200 ? -7.386 10.132 -5.139 1.00 92.88 200 LEU A C 1
ATOM 1540 O O . LEU A 1 200 ? -8.085 9.971 -4.142 1.00 92.88 200 LEU A O 1
ATOM 1544 N N . ALA A 1 201 ? -7.059 11.342 -5.593 1.00 90.38 201 ALA A N 1
ATOM 1545 C CA . ALA A 1 201 ? -7.515 12.569 -4.955 1.00 90.38 201 ALA A CA 1
ATOM 1546 C C . ALA A 1 201 ? -9.043 12.724 -5.029 1.00 90.38 201 ALA A C 1
ATOM 1548 O O . ALA A 1 201 ? -9.653 13.125 -4.042 1.00 90.38 201 ALA A O 1
ATOM 1549 N N . GLU A 1 202 ? -9.658 12.367 -6.158 1.00 88.31 202 GLU A N 1
ATOM 1550 C CA . GLU A 1 202 ? -11.118 12.388 -6.325 1.00 88.31 202 GLU A CA 1
ATOM 1551 C C . GLU A 1 202 ? -11.817 11.338 -5.449 1.00 88.31 202 GLU A C 1
ATOM 1553 O O . GLU A 1 202 ? -12.849 11.632 -4.849 1.00 88.31 202 GLU A O 1
ATOM 1558 N N . ILE A 1 203 ? -11.239 10.138 -5.300 1.00 89.75 203 ILE A N 1
ATOM 1559 C CA . ILE A 1 203 ? -11.771 9.114 -4.381 1.00 89.75 203 ILE A CA 1
ATOM 1560 C C . ILE A 1 203 ? -11.768 9.636 -2.938 1.00 89.75 203 ILE A C 1
ATOM 1562 O O . ILE A 1 203 ? -12.786 9.558 -2.253 1.00 89.75 203 ILE A O 1
ATOM 1566 N N . ALA A 1 204 ? -10.654 10.220 -2.493 1.00 87.94 204 ALA A N 1
ATOM 1567 C CA . ALA A 1 204 ? -10.528 10.765 -1.141 1.00 87.94 204 ALA A CA 1
ATOM 1568 C C . ALA A 1 204 ? -11.394 12.017 -0.900 1.00 87.94 204 ALA A C 1
ATOM 1570 O O . ALA A 1 204 ? -11.670 12.376 0.236 1.00 87.94 204 ALA A O 1
ATOM 1571 N N . ALA A 1 205 ? -11.805 12.725 -1.956 1.00 85.50 205 ALA A N 1
ATOM 1572 C CA . ALA A 1 205 ? -12.678 13.897 -1.864 1.00 85.50 205 ALA A CA 1
ATOM 1573 C C . ALA A 1 205 ? -14.171 13.561 -2.027 1.00 85.50 205 ALA 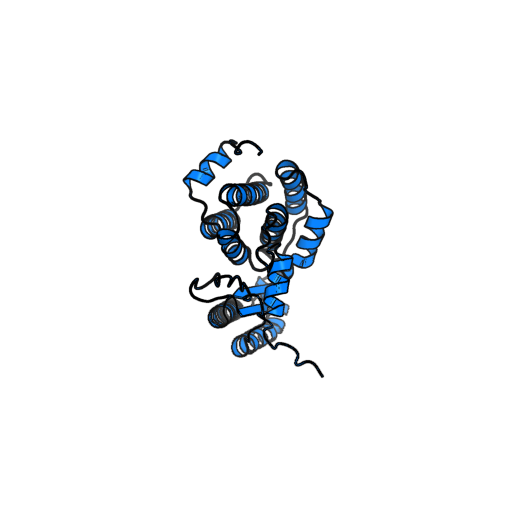A C 1
ATOM 1575 O O . ALA A 1 205 ? -15.005 14.470 -2.077 1.00 85.50 205 ALA A O 1
ATOM 1576 N N . SER A 1 206 ? -14.513 12.277 -2.131 1.00 81.56 206 SER A N 1
ATOM 1577 C CA . SER A 1 206 ? -15.817 11.813 -2.600 1.00 81.56 206 SER A CA 1
ATOM 1578 C C . SER A 1 206 ? -17.006 12.150 -1.699 1.00 81.56 206 SER A C 1
ATOM 1580 O O . SER A 1 206 ? -18.111 12.384 -2.191 1.00 81.56 206 SER A O 1
ATOM 1582 N N . ASP A 1 207 ? -16.789 12.245 -0.392 1.00 76.50 207 ASP A N 1
ATOM 1583 C CA . ASP A 1 207 ? -17.795 12.643 0.597 1.00 76.50 207 ASP A CA 1
ATOM 1584 C C . ASP A 1 207 ? -17.852 14.173 0.813 1.00 76.50 207 ASP A C 1
ATOM 1586 O O . ASP A 1 207 ? -18.597 14.687 1.655 1.00 76.50 207 ASP A O 1
ATOM 1590 N N . GLY A 1 208 ? -17.070 14.928 0.034 1.00 74.50 208 GLY A N 1
ATOM 1591 C CA . GLY A 1 208 ? -16.925 16.374 0.141 1.00 74.50 208 GLY A CA 1
ATOM 1592 C C . GLY A 1 208 ? -16.017 16.842 1.284 1.00 74.50 208 GLY A C 1
ATOM 1593 O O . GLY A 1 208 ? -15.910 18.056 1.480 1.00 74.50 208 GLY A O 1
ATOM 1594 N N . HIS A 1 209 ? -15.371 15.939 2.034 1.00 80.06 209 HIS A N 1
ATOM 1595 C CA . HIS A 1 209 ? -14.418 16.242 3.104 1.00 80.06 209 HIS A CA 1
ATOM 1596 C C . HIS A 1 209 ? -13.249 15.246 3.141 1.00 80.06 209 HIS A C 1
ATOM 1598 O O . HIS A 1 209 ? -13.319 14.216 3.789 1.00 80.06 209 HIS A O 1
ATOM 1604 N N . VAL A 1 210 ? -12.088 15.648 2.617 1.00 80.12 210 VAL A N 1
ATOM 1605 C CA . VAL A 1 210 ? -10.862 14.848 2.785 1.00 80.12 210 VAL A CA 1
ATOM 1606 C C . VAL A 1 210 ? -10.414 14.870 4.254 1.00 80.12 210 VAL A C 1
ATOM 1608 O O . VAL A 1 210 ? -10.079 15.945 4.789 1.00 80.12 210 VAL A O 1
ATOM 1611 N N . ALA A 1 211 ? -10.368 13.706 4.901 1.00 83.94 211 ALA A N 1
ATOM 1612 C CA . ALA A 1 211 ? -9.885 13.562 6.270 1.00 83.94 211 ALA A CA 1
ATOM 1613 C C . ALA A 1 211 ? -8.390 13.917 6.372 1.00 83.94 211 ALA A C 1
ATOM 1615 O O . ALA A 1 211 ? -7.638 13.863 5.396 1.00 83.94 211 ALA A O 1
ATOM 1616 N N . ASP A 1 212 ? -7.917 14.298 7.561 1.00 86.19 212 ASP A N 1
ATOM 1617 C CA . ASP A 1 212 ? -6.507 14.676 7.727 1.00 86.19 212 ASP A CA 1
ATOM 1618 C C . ASP A 1 212 ? -5.566 13.485 7.480 1.00 86.19 212 ASP A C 1
ATOM 1620 O O . ASP A 1 212 ? -4.486 13.658 6.912 1.00 86.19 212 ASP A O 1
ATOM 1624 N N . GLU A 1 213 ? -5.987 12.267 7.827 1.00 85.56 213 GLU A N 1
ATOM 1625 C CA . GLU A 1 213 ? -5.265 11.036 7.509 1.00 85.56 213 GLU A CA 1
ATOM 1626 C C . GLU A 1 213 ? -5.149 10.792 5.997 1.00 85.56 213 GLU A C 1
ATOM 1628 O O . GLU A 1 213 ? -4.074 10.423 5.519 1.00 85.56 213 GLU A O 1
ATOM 1633 N N . GLU A 1 214 ? -6.214 11.038 5.236 1.00 86.69 214 GLU A N 1
ATOM 1634 C CA . GLU A 1 214 ? -6.227 10.885 3.778 1.00 86.69 214 GLU A CA 1
ATOM 1635 C C . GLU A 1 214 ? -5.379 11.955 3.096 1.00 86.69 214 GLU A C 1
ATOM 1637 O O . GLU A 1 214 ? -4.612 11.640 2.191 1.00 86.69 214 GLU A O 1
ATOM 1642 N N . LYS A 1 215 ? -5.415 13.207 3.577 1.00 89.19 215 LYS A N 1
ATOM 1643 C CA . LYS A 1 215 ? -4.515 14.270 3.093 1.00 89.19 215 LYS A CA 1
ATOM 1644 C C . LYS A 1 215 ? -3.055 13.885 3.275 1.00 89.19 215 LYS A C 1
ATOM 1646 O O . LYS A 1 215 ? -2.255 14.068 2.361 1.00 89.19 215 LYS A O 1
ATOM 1651 N N . LEU A 1 216 ? -2.702 13.358 4.449 1.00 90.69 216 LEU A N 1
ATOM 1652 C CA . LEU A 1 216 ? -1.343 12.893 4.723 1.00 90.69 216 LEU A CA 1
ATOM 1653 C C . LEU A 1 216 ? -0.960 11.723 3.810 1.00 90.69 216 LEU A C 1
ATOM 1655 O O . LEU A 1 216 ? 0.169 11.684 3.324 1.00 90.69 216 LEU A O 1
ATOM 1659 N N . MET A 1 217 ? -1.891 10.802 3.549 1.00 91.38 217 MET A N 1
ATOM 1660 C CA . MET A 1 217 ? -1.665 9.678 2.643 1.00 91.38 217 MET A CA 1
ATOM 1661 C C . MET A 1 217 ? -1.479 10.137 1.193 1.00 91.38 217 MET A C 1
ATOM 1663 O O . MET A 1 217 ? -0.518 9.724 0.548 1.00 91.38 217 MET A O 1
ATOM 1667 N N . LEU A 1 218 ? -2.341 11.022 0.689 1.00 92.00 218 LEU A N 1
ATOM 1668 C CA . LEU A 1 218 ? -2.221 11.598 -0.650 1.00 92.00 218 LEU A CA 1
ATOM 1669 C C . LEU A 1 218 ? -0.914 12.373 -0.805 1.00 92.00 218 LEU A C 1
ATOM 1671 O O . LEU A 1 218 ? -0.227 12.228 -1.811 1.00 92.00 218 LEU A O 1
ATOM 1675 N N . GLU A 1 219 ? -0.521 13.153 0.197 1.00 92.81 219 GLU A N 1
ATOM 1676 C CA . GLU A 1 219 ? 0.742 13.888 0.169 1.00 92.81 219 GLU A CA 1
ATOM 1677 C C . GLU A 1 219 ? 1.958 12.948 0.147 1.00 92.81 219 GLU A C 1
ATOM 1679 O O . GLU A 1 219 ? 2.936 13.183 -0.576 1.00 92.81 219 GLU A O 1
ATOM 1684 N N . GLU A 1 220 ? 1.886 11.837 0.883 1.00 92.62 220 GLU A N 1
ATOM 1685 C CA . GLU A 1 220 ? 2.892 10.781 0.820 1.00 92.62 220 GLU A CA 1
ATOM 1686 C C . GLU A 1 220 ? 2.942 10.145 -0.578 1.00 92.62 220 GLU A C 1
ATOM 1688 O O . GLU A 1 220 ? 4.025 10.047 -1.158 1.00 92.62 220 GLU A O 1
ATOM 1693 N N . VAL A 1 221 ? 1.793 9.783 -1.159 1.00 93.31 221 VAL A N 1
ATOM 1694 C CA . VAL A 1 221 ? 1.695 9.230 -2.522 1.00 93.31 221 VAL A CA 1
ATOM 1695 C C . VAL A 1 221 ? 2.276 10.191 -3.549 1.00 93.31 221 VAL A C 1
ATOM 1697 O O . VAL A 1 221 ? 3.126 9.791 -4.343 1.00 93.31 221 VAL A O 1
ATOM 1700 N N . ARG A 1 222 ? 1.883 11.466 -3.505 1.00 93.88 222 ARG A N 1
ATOM 1701 C CA . ARG A 1 222 ? 2.379 12.522 -4.395 1.00 93.88 222 ARG A CA 1
ATOM 1702 C C . ARG A 1 222 ? 3.900 12.602 -4.359 1.00 93.88 222 ARG A C 1
ATOM 1704 O O . ARG A 1 222 ? 4.558 12.590 -5.401 1.00 93.88 222 ARG A O 1
ATOM 1711 N N . THR A 1 223 ? 4.454 12.643 -3.148 1.00 93.19 223 THR A N 1
ATOM 1712 C CA . THR A 1 223 ? 5.900 12.707 -2.920 1.00 93.19 223 THR A CA 1
ATOM 1713 C C . THR A 1 223 ? 6.600 11.463 -3.463 1.00 93.19 223 THR A C 1
ATOM 1715 O O . THR A 1 223 ? 7.652 11.574 -4.090 1.00 93.19 223 THR A O 1
ATOM 1718 N N . LYS A 1 224 ? 6.026 10.273 -3.251 1.00 93.38 224 LYS A N 1
ATOM 1719 C CA . LYS A 1 224 ? 6.607 8.994 -3.682 1.00 93.38 224 LYS A CA 1
ATOM 1720 C C . LYS A 1 224 ? 6.507 8.749 -5.187 1.00 93.38 224 LYS A C 1
ATOM 1722 O O . LYS A 1 224 ? 7.439 8.176 -5.740 1.00 93.38 224 LYS A O 1
ATOM 1727 N N . LEU A 1 225 ? 5.456 9.238 -5.844 1.00 91.81 225 LEU A N 1
ATOM 1728 C CA . LEU A 1 225 ? 5.355 9.271 -7.307 1.00 91.81 225 LEU A CA 1
ATOM 1729 C C . LEU A 1 225 ? 6.335 10.282 -7.929 1.00 91.81 225 LEU A C 1
ATOM 1731 O O . LEU A 1 225 ? 6.691 10.163 -9.101 1.00 91.81 225 LEU A O 1
ATOM 1735 N N . GLY A 1 226 ? 6.796 11.266 -7.150 1.00 91.88 226 GLY A N 1
ATOM 1736 C CA . GLY A 1 226 ? 7.687 12.327 -7.616 1.00 91.88 226 GLY A CA 1
ATOM 1737 C C . GLY A 1 226 ? 6.956 13.472 -8.322 1.00 91.88 226 GLY A C 1
ATOM 1738 O O . GLY A 1 226 ? 7.555 14.161 -9.143 1.00 91.88 226 GLY A O 1
ATOM 1739 N N . ILE A 1 227 ? 5.672 13.688 -8.019 1.00 88.88 227 ILE A N 1
ATOM 1740 C CA . ILE A 1 227 ? 4.866 14.762 -8.614 1.00 88.88 227 ILE A CA 1
ATOM 1741 C C . ILE A 1 227 ? 5.179 16.079 -7.895 1.00 88.88 227 ILE A C 1
ATOM 1743 O O . ILE A 1 227 ? 5.048 16.181 -6.673 1.00 88.88 227 ILE A O 1
ATOM 1747 N N . SER A 1 228 ? 5.576 17.111 -8.640 1.00 78.25 228 SER A N 1
ATOM 1748 C CA . SER A 1 228 ? 5.821 18.446 -8.079 1.00 78.25 228 SER A CA 1
ATOM 1749 C C . SER A 1 228 ? 4.515 19.149 -7.681 1.00 78.25 228 SER A C 1
ATOM 1751 O O . SER A 1 228 ? 3.486 18.962 -8.323 1.00 78.25 228 SER A O 1
ATOM 1753 N N . GLU A 1 229 ? 4.544 20.011 -6.656 1.00 68.06 229 GLU A N 1
ATOM 1754 C CA . GLU A 1 229 ? 3.347 20.764 -6.220 1.00 68.06 229 GLU A CA 1
ATOM 1755 C C . GLU A 1 229 ? 2.743 21.622 -7.341 1.00 68.06 229 GLU A C 1
ATOM 1757 O O . GLU A 1 229 ? 1.526 21.795 -7.421 1.00 68.06 229 GLU A O 1
ATOM 1762 N N . SER A 1 230 ? 3.583 22.146 -8.240 1.00 60.03 230 SER A N 1
ATOM 1763 C CA . SER A 1 230 ? 3.124 22.942 -9.378 1.00 60.03 230 SER A CA 1
ATOM 1764 C C . SER A 1 230 ? 2.339 22.116 -10.394 1.00 60.03 230 SER A C 1
ATOM 1766 O O . SER A 1 230 ? 1.406 22.646 -10.992 1.00 60.03 230 SER A O 1
ATOM 1768 N N . ALA A 1 231 ? 2.690 20.837 -10.570 1.00 62.84 231 ALA A N 1
ATOM 1769 C CA . ALA A 1 231 ? 1.935 19.920 -11.416 1.00 62.84 231 ALA A CA 1
ATOM 1770 C C . ALA A 1 231 ? 0.580 19.582 -10.780 1.00 62.84 231 ALA A C 1
ATOM 1772 O O . ALA A 1 231 ? -0.421 19.539 -11.476 1.00 62.84 231 ALA A O 1
ATOM 1773 N N . THR A 1 232 ? 0.498 19.443 -9.457 1.00 62.47 232 THR A N 1
ATOM 1774 C CA . THR A 1 232 ? -0.765 19.151 -8.758 1.00 62.47 232 THR A CA 1
ATOM 1775 C C . THR A 1 232 ? -1.798 20.278 -8.889 1.00 62.47 232 THR A C 1
ATOM 1777 O O . THR A 1 232 ? -2.993 20.031 -9.056 1.00 62.47 232 THR A O 1
ATOM 1780 N N . LEU A 1 233 ? -1.348 21.538 -8.863 1.00 56.12 233 LEU A N 1
ATOM 1781 C CA . LEU A 1 233 ? -2.216 22.720 -8.939 1.00 56.12 233 LEU A CA 1
ATOM 1782 C C . LEU A 1 233 ? -2.865 22.943 -10.317 1.00 56.12 233 LEU A C 1
ATOM 1784 O O . LEU A 1 233 ? -3.884 23.635 -10.388 1.00 56.12 233 LEU A O 1
ATOM 1788 N N . SER A 1 234 ? -2.320 22.384 -11.404 1.00 54.38 234 SER A N 1
ATOM 1789 C CA . SER A 1 234 ? -2.990 22.420 -12.714 1.00 54.38 234 SER A CA 1
ATOM 1790 C C . SER A 1 234 ? -4.199 21.480 -12.776 1.00 54.38 234 SER A C 1
ATOM 1792 O O . SER A 1 234 ? -5.208 21.846 -13.377 1.00 54.38 234 SER A O 1
ATOM 1794 N N . PHE A 1 235 ? -4.162 20.342 -12.071 1.00 55.00 235 PHE A N 1
ATOM 1795 C CA . PHE A 1 235 ? -5.277 19.382 -12.029 1.00 55.00 235 PHE A CA 1
ATOM 1796 C C . PHE A 1 235 ? -6.445 19.874 -11.180 1.00 55.00 235 PHE A C 1
ATOM 1798 O O . PHE A 1 235 ? -7.585 19.830 -11.633 1.00 55.00 235 PHE A O 1
ATOM 1805 N N . ALA A 1 236 ? -6.168 20.466 -10.013 1.00 52.94 236 ALA A N 1
ATOM 1806 C CA . ALA A 1 236 ? -7.199 21.057 -9.151 1.00 52.94 236 ALA A CA 1
ATOM 1807 C C . ALA A 1 236 ? -8.001 22.192 -9.830 1.00 52.94 236 ALA A C 1
ATOM 1809 O O . ALA A 1 236 ? -9.048 22.605 -9.339 1.00 52.94 236 ALA A O 1
ATOM 1810 N N . ARG A 1 237 ? -7.515 22.719 -10.963 1.00 49.06 237 ARG A N 1
ATOM 1811 C CA . ARG A 1 237 ? -8.191 23.739 -11.782 1.00 49.06 237 ARG A CA 1
ATOM 1812 C C . ARG A 1 237 ? -8.974 23.162 -12.967 1.00 49.06 237 ARG A C 1
ATOM 1814 O O . ARG A 1 237 ? -9.423 23.937 -13.809 1.00 49.06 237 ARG A O 1
ATOM 1821 N N . GLY A 1 238 ? -9.121 21.840 -13.062 1.00 48.66 238 GLY A N 1
ATOM 1822 C CA . GLY A 1 238 ? -9.847 21.180 -14.151 1.00 48.66 238 GLY A CA 1
ATOM 1823 C C . GLY A 1 238 ? -9.140 21.252 -15.508 1.00 48.66 238 GLY A C 1
ATOM 1824 O O . GLY A 1 238 ? -9.761 21.001 -16.537 1.00 48.66 238 GLY A O 1
ATOM 1825 N N . GLN A 1 239 ? -7.850 21.600 -15.540 1.00 42.38 239 GLN A N 1
ATOM 1826 C CA . GLN A 1 239 ? -7.028 21.453 -16.739 1.00 42.38 239 GLN A CA 1
ATOM 1827 C C . GLN A 1 239 ? -6.439 20.046 -16.741 1.00 42.38 239 GLN A C 1
ATOM 1829 O O . GLN A 1 239 ? -5.280 19.842 -16.388 1.00 42.38 239 GLN A O 1
ATOM 1834 N N . LEU A 1 240 ? -7.257 19.066 -17.126 1.00 45.34 240 LEU A N 1
ATOM 1835 C CA . LEU A 1 240 ? -6.712 17.800 -17.602 1.00 45.34 240 LEU A CA 1
ATOM 1836 C C . LEU A 1 240 ? -5.852 18.110 -18.843 1.00 45.34 240 LEU A C 1
ATOM 1838 O O . LEU A 1 240 ? -6.280 18.914 -19.684 1.00 45.34 240 LEU A O 1
ATOM 1842 N N . PRO A 1 241 ? -4.640 17.541 -18.972 1.00 41.59 241 PRO A N 1
ATOM 1843 C CA . PRO A 1 241 ? -3.914 17.606 -20.232 1.00 41.59 241 PRO A CA 1
ATOM 1844 C C . PRO A 1 241 ? -4.815 17.046 -21.348 1.00 41.59 241 PRO A C 1
ATOM 1846 O O . PRO A 1 241 ? -5.633 16.161 -21.082 1.00 41.59 241 PRO A O 1
ATOM 1849 N N . PRO A 1 242 ? -4.739 17.591 -22.576 1.00 33.62 242 PRO A N 1
ATOM 1850 C CA . PRO A 1 242 ? -5.572 17.114 -23.672 1.00 33.62 242 PRO A CA 1
ATOM 1851 C C . PRO A 1 242 ? -5.365 15.608 -23.853 1.00 33.62 242 PRO A C 1
ATOM 1853 O O . PRO A 1 242 ? -4.225 15.147 -23.836 1.00 33.62 242 PRO A O 1
ATOM 1856 N N . ALA A 1 243 ? -6.466 14.867 -24.009 1.00 34.44 243 ALA A N 1
ATOM 1857 C CA . ALA A 1 243 ? -6.417 13.446 -24.332 1.00 34.44 243 ALA A CA 1
ATOM 1858 C C . ALA A 1 243 ? -5.565 13.244 -25.597 1.00 34.44 243 ALA A C 1
ATOM 1860 O O . ALA A 1 243 ? -5.775 13.951 -26.590 1.00 34.44 243 ALA A O 1
ATOM 1861 N N . VAL A 1 244 ? -4.586 12.339 -25.515 1.00 39.47 244 VAL A N 1
ATOM 1862 C CA . VAL A 1 244 ? -3.728 11.931 -26.640 1.00 39.47 244 VAL A CA 1
ATOM 1863 C C . VAL A 1 244 ? -4.505 11.005 -27.566 1.00 39.47 244 VAL A C 1
ATOM 1865 O O . VAL A 1 244 ? -5.199 10.106 -27.042 1.00 39.47 244 VAL A O 1
#

Secondary structure (DSSP, 8-state):
-PPPP----PPP-----PBPTTTSSSB--EEEEEEEEEE-SS-EEEEEEEEEE-HHHHHHHHHHHHHHHHHS-BSSHHHHHHHHHHHHHHHHHHHT----HHHHHHHHHHTT--SSSPPP-HHHHHHHHHHHHHGGGS---HHHHHHHHHHHHHH-TT--HHHHHHHHHTGGGSPPHHHHHHHHHTTS-HHHHHHHHHHHHHHHTTTS---HHHHHHHHHHHHHHT--HHHHHHHTTT-PPPP-

Sequence (244 aa):
MSALDPSYHWPPETNMSQRCPYCHDRDIETVATIPYVRGRVVAHTLGVRKFMGCRRCVRRAIYKEVGVSSLIGWFSVTAVVLNPMMITYGAVRGLFVRSDEAGVKRALEQAGIPDDGAEADPLRVAYGLAAAMIAADGKVEDEEVAVTLEVGRQLFVDFVADDFFKVLANHKDLPGVSELAFLLGGILEDQEKALVFGYLAEIAASDGHVADEEKLMLEEVRTKLGISESATLSFARGQLPPAV

InterPro domains:
  IPR007791 Co-chaperone DjlA, N-terminal [PF05099] (128-231)
  IPR029024 TerB-like [G3DSA:1.10.3680.10] (120-235)
  IPR029024 TerB-like [SSF158682] (117-233)

Organism: NCBI:txid215803

pLDDT: mean 84.46, std 14.9, range [33.62, 97.81]

Foldseek 3Di:
DDDDDPPPDDDPPPQPQQAFLQPSPHGWFDKDKAWAWAADLVDIDTAIAIHIGDLVVVLVVLVVRLVCLVVGRCNDPVSVVVNVVRSVVSNVCSVPRGGDVVLNQVQCVLCQHHRGPPARDLLSNLLLLLLLLCCVVPDHDPQLLVQLQVLSVVLDVPDDSVSSVVSNVVNSSYHHNLRSLLSQLVRDDLLSLQSSLLSLVCSCCRVVDRDPVSVVSSVSSCVSSVPDPVNNVCVVVVPNPPDD

Radius of gyration: 20.37 Å; chains: 1; bounding box: 50×60×62 Å